Protein AF-A0A2T7BCR8-F1 (afdb_monomer_lite)

Sequence (213 aa):
MKLFLLVILNFFFTLSAIAQINAPNQLVPHSAIYSNVTSGRFQKKTTGTLPNDNQCVTTSEVKTLVWLQESYLPATANQLPTWQQLVPYFANTMQTQTFQKTCAAGYTGSYVIDTIPAGTYVDSTLANANAKALADLAANGQNNANNKGTCTTTCVGVDKKMINGVCETAVRTCVQSLTVTATKYQNTYHYTWSDGSISDDFTVTESQPCIMQ

Structure (mmCIF, N/CA/C/O backbone):
data_AF-A0A2T7BCR8-F1
#
_entry.id   AF-A0A2T7BCR8-F1
#
loop_
_atom_site.group_PDB
_atom_site.id
_atom_site.type_symbol
_atom_site.label_atom_id
_atom_site.label_alt_id
_atom_site.label_comp_id
_atom_site.label_asym_id
_atom_site.label_entity_id
_atom_site.label_seq_id
_atom_site.pdbx_PDB_ins_code
_atom_site.Cartn_x
_atom_site.Cartn_y
_atom_site.Cartn_z
_atom_site.occupancy
_atom_site.B_iso_or_equiv
_atom_site.auth_seq_id
_atom_site.auth_comp_id
_atom_site.auth_asym_id
_atom_site.auth_atom_id
_atom_site.pdbx_PDB_model_num
ATOM 1 N N . MET A 1 1 ? 40.998 28.911 -88.927 1.00 37.50 1 MET A N 1
ATOM 2 C CA . MET A 1 1 ? 42.330 28.793 -88.292 1.00 37.50 1 MET A CA 1
ATOM 3 C C . MET A 1 1 ? 42.112 28.359 -86.844 1.00 37.50 1 MET A C 1
ATOM 5 O O . MET A 1 1 ? 41.434 29.097 -86.147 1.00 37.50 1 MET A O 1
ATOM 9 N N . LYS A 1 2 ? 42.635 27.170 -86.467 1.00 41.84 2 LYS A N 1
ATOM 10 C CA . LYS A 1 2 ? 42.479 26.405 -85.194 1.00 41.84 2 LYS A CA 1
ATOM 11 C C . LYS A 1 2 ? 41.039 25.925 -84.923 1.00 41.84 2 LYS A C 1
ATOM 13 O O . LYS A 1 2 ? 40.202 26.739 -84.581 1.00 41.84 2 LYS A O 1
ATOM 18 N N . LEU A 1 3 ? 40.599 24.680 -85.145 1.00 33.56 3 LEU A N 1
ATOM 19 C CA . LEU A 1 3 ? 41.162 23.320 -85.021 1.00 33.56 3 LEU A CA 1
ATOM 20 C C . LEU A 1 3 ? 41.687 22.995 -83.615 1.00 33.56 3 LEU A C 1
ATOM 22 O O . LEU A 1 3 ? 42.821 23.344 -83.319 1.00 33.56 3 LEU A O 1
ATOM 26 N N . PHE A 1 4 ? 40.880 22.301 -82.803 1.00 36.03 4 PHE A N 1
ATOM 27 C CA . PHE A 1 4 ? 41.333 21.205 -81.937 1.00 36.03 4 PHE A CA 1
ATOM 28 C C . PHE A 1 4 ? 40.186 20.218 -81.671 1.00 36.03 4 PHE A C 1
ATOM 30 O O . PHE A 1 4 ? 39.009 20.560 -81.741 1.00 36.03 4 PHE A O 1
ATOM 37 N N . LEU A 1 5 ? 40.593 18.969 -81.494 1.00 34.03 5 LEU A N 1
ATOM 38 C CA . LEU A 1 5 ? 39.915 17.736 -81.858 1.00 34.03 5 LEU A CA 1
ATOM 39 C C . LEU A 1 5 ? 39.222 17.066 -80.654 1.00 34.03 5 LEU A C 1
ATOM 41 O O . LEU A 1 5 ? 39.660 17.190 -79.515 1.00 34.03 5 LEU A O 1
ATOM 45 N N . LEU A 1 6 ? 38.173 16.320 -80.989 1.00 39.97 6 LEU A N 1
ATOM 46 C CA . LEU A 1 6 ? 37.406 15.307 -80.258 1.00 39.97 6 LEU A CA 1
ATOM 47 C C . LEU A 1 6 ? 38.205 14.429 -79.260 1.00 39.97 6 LEU A C 1
ATOM 49 O O . LEU A 1 6 ? 39.192 13.824 -79.665 1.00 39.97 6 LEU A O 1
ATOM 53 N N . VAL A 1 7 ? 37.676 14.209 -78.045 1.00 33.16 7 VAL A N 1
ATOM 54 C CA . VAL A 1 7 ? 37.715 12.895 -77.360 1.00 33.16 7 VAL A CA 1
ATOM 55 C C . VAL A 1 7 ? 36.407 12.707 -76.582 1.00 33.16 7 VAL A C 1
ATOM 57 O O . VAL A 1 7 ? 36.174 13.343 -75.558 1.00 33.16 7 VAL A O 1
ATOM 60 N N . ILE A 1 8 ? 35.547 11.825 -77.089 1.00 45.16 8 ILE A N 1
ATOM 61 C CA . ILE A 1 8 ? 34.432 11.231 -76.347 1.00 45.16 8 ILE A CA 1
ATOM 62 C C . ILE A 1 8 ? 35.029 10.048 -75.584 1.00 45.16 8 ILE A C 1
ATOM 64 O O . ILE A 1 8 ? 35.504 9.105 -76.214 1.00 45.16 8 ILE A O 1
ATOM 68 N N . LEU A 1 9 ? 35.004 10.080 -74.251 1.00 35.69 9 LEU A N 1
ATOM 69 C CA . LEU A 1 9 ? 35.292 8.905 -73.433 1.00 35.69 9 LEU A CA 1
ATOM 70 C C . LEU A 1 9 ? 34.088 8.624 -72.532 1.00 35.69 9 LEU A C 1
ATOM 72 O O . LEU A 1 9 ? 33.849 9.316 -71.546 1.00 35.69 9 LEU A O 1
ATOM 76 N N . ASN A 1 10 ? 33.324 7.599 -72.908 1.00 44.75 10 ASN A N 1
ATOM 77 C CA . ASN A 1 10 ? 32.424 6.900 -72.000 1.00 44.75 10 ASN A CA 1
ATOM 78 C C . ASN A 1 10 ? 33.258 6.336 -70.846 1.00 44.75 10 ASN A C 1
ATOM 80 O O . ASN A 1 10 ? 34.163 5.539 -71.097 1.00 44.75 10 ASN A O 1
ATOM 84 N N . PHE A 1 11 ? 32.938 6.695 -69.602 1.00 35.56 11 PHE A N 1
ATOM 85 C CA . PHE A 1 11 ? 33.420 5.950 -68.445 1.00 35.56 11 PHE A CA 1
ATOM 86 C C . PHE A 1 11 ? 32.261 5.534 -67.545 1.00 35.56 11 PHE A C 1
ATOM 88 O O . PHE A 1 11 ? 31.364 6.308 -67.220 1.00 35.56 11 PHE A O 1
ATOM 95 N N . PHE A 1 12 ? 32.300 4.243 -67.253 1.00 35.72 12 PHE A N 1
ATOM 96 C CA . PHE A 1 12 ? 31.322 3.412 -66.585 1.00 35.72 12 PHE A CA 1
ATOM 97 C C . PHE A 1 12 ? 30.987 3.882 -65.162 1.00 35.72 12 PHE A C 1
ATOM 99 O O . PHE A 1 12 ? 31.811 4.468 -64.465 1.00 35.72 12 PHE A O 1
ATOM 106 N N . PHE A 1 13 ? 29.772 3.536 -64.728 1.00 42.19 13 PHE A N 1
ATOM 107 C CA . PHE A 1 13 ? 29.328 3.538 -63.334 1.00 42.19 13 PHE A CA 1
ATOM 108 C C . PHE A 1 13 ? 30.368 2.919 -62.386 1.00 42.19 13 PHE A C 1
ATOM 110 O O . PHE A 1 13 ? 30.745 1.764 -62.571 1.00 42.19 13 PHE A O 1
ATOM 117 N N . THR A 1 14 ? 30.661 3.602 -61.277 1.00 32.31 14 THR A N 1
ATOM 118 C CA . THR A 1 14 ? 30.865 2.931 -59.986 1.00 32.31 14 THR A CA 1
ATOM 119 C C . THR A 1 14 ? 30.130 3.691 -58.889 1.00 32.31 14 THR A C 1
ATOM 121 O O . THR A 1 14 ? 30.349 4.881 -58.666 1.00 32.31 14 THR A O 1
ATOM 124 N N . LEU A 1 15 ? 29.233 2.960 -58.231 1.00 40.38 15 LEU A N 1
ATOM 125 C CA . LEU A 1 15 ? 28.609 3.276 -56.953 1.00 40.38 15 LEU A CA 1
ATOM 126 C C . LEU A 1 15 ? 29.682 3.589 -55.889 1.00 40.38 15 LEU A C 1
ATOM 128 O O . LEU A 1 15 ? 30.826 3.176 -56.034 1.00 40.38 15 LEU A O 1
ATOM 132 N N . SER A 1 16 ? 29.240 4.213 -54.796 1.00 46.28 16 SER A N 1
ATOM 133 C CA . SER A 1 16 ? 29.917 4.397 -53.503 1.00 46.28 16 SER A CA 1
ATOM 134 C C . SER A 1 16 ? 30.738 5.677 -53.316 1.00 46.28 16 SER A C 1
ATOM 136 O O . SER A 1 16 ? 31.963 5.668 -53.273 1.00 46.28 16 SER A O 1
ATOM 138 N N . ALA A 1 17 ? 30.027 6.765 -53.027 1.00 39.25 17 ALA A N 1
ATOM 139 C CA . ALA A 1 17 ? 30.433 7.657 -51.951 1.00 39.25 17 ALA A CA 1
ATOM 140 C C . ALA A 1 17 ? 29.231 7.790 -51.015 1.00 39.25 17 ALA A C 1
ATOM 142 O O . ALA A 1 17 ? 28.227 8.420 -51.344 1.00 39.25 17 ALA A O 1
ATOM 143 N N . ILE A 1 18 ? 29.314 7.091 -49.884 1.00 40.34 18 ILE A N 1
ATOM 144 C CA . ILE A 1 18 ? 28.424 7.259 -48.739 1.00 40.34 18 ILE A CA 1
ATOM 145 C C . ILE A 1 18 ? 28.395 8.759 -48.457 1.00 40.34 18 ILE A C 1
ATOM 147 O O . ILE A 1 18 ? 29.441 9.350 -48.187 1.00 40.34 18 ILE A O 1
ATOM 151 N N . ALA A 1 19 ? 27.222 9.380 -48.574 1.00 39.41 19 ALA A N 1
ATOM 152 C CA . ALA A 1 19 ? 27.029 10.736 -48.099 1.00 39.41 19 ALA A CA 1
ATOM 153 C C . ALA A 1 19 ? 27.481 10.756 -46.635 1.00 39.41 19 ALA A C 1
ATOM 155 O O . ALA A 1 19 ? 26.868 10.102 -45.791 1.00 39.41 19 ALA A O 1
ATOM 156 N N . GLN A 1 20 ? 28.591 11.439 -46.342 1.00 42.94 20 GLN A N 1
ATOM 157 C CA . GLN A 1 20 ? 28.959 11.744 -44.968 1.00 42.94 20 GLN A CA 1
ATOM 158 C C . GLN A 1 20 ? 27.775 12.486 -44.359 1.00 42.94 20 GLN A C 1
ATOM 160 O O . GLN A 1 20 ? 27.480 13.623 -44.731 1.00 42.94 20 GLN A O 1
ATOM 165 N N . ILE A 1 21 ? 27.072 11.817 -43.451 1.00 41.84 21 ILE A N 1
ATOM 166 C CA . ILE A 1 21 ? 25.974 12.406 -42.704 1.00 41.84 21 ILE A CA 1
ATOM 167 C C . ILE A 1 21 ? 26.608 13.339 -41.673 1.00 41.84 21 ILE A C 1
ATOM 169 O O . ILE A 1 21 ? 26.839 12.974 -40.524 1.00 41.84 21 ILE A O 1
ATOM 173 N N . ASN A 1 22 ? 26.938 14.553 -42.104 1.00 47.44 22 ASN A N 1
ATOM 174 C CA . ASN A 1 22 ? 27.219 15.655 -41.200 1.00 47.44 22 ASN A CA 1
ATOM 175 C C . ASN A 1 22 ? 25.899 16.073 -40.543 1.00 47.44 22 ASN A C 1
ATOM 177 O O . ASN A 1 22 ? 25.195 16.942 -41.048 1.00 47.44 22 ASN A O 1
ATOM 181 N N . ALA A 1 23 ? 25.558 15.459 -39.412 1.00 42.97 23 ALA A N 1
ATOM 182 C CA . ALA A 1 23 ? 24.540 15.992 -38.515 1.00 42.97 23 ALA A CA 1
ATOM 183 C C . ALA A 1 23 ? 24.922 15.677 -37.060 1.00 42.97 23 ALA A C 1
ATOM 185 O O . ALA A 1 23 ? 24.667 14.564 -36.599 1.00 42.97 23 ALA A O 1
ATOM 186 N N . PRO A 1 24 ? 25.495 16.630 -36.299 1.00 48.97 24 PRO A N 1
ATOM 187 C CA . PRO A 1 24 ? 25.934 16.391 -34.922 1.00 48.97 24 PRO A CA 1
ATOM 188 C C . PRO A 1 24 ? 24.789 16.184 -33.908 1.00 48.97 24 PRO A C 1
ATOM 190 O O . PRO A 1 24 ? 25.007 16.346 -32.714 1.00 48.97 24 PRO A O 1
ATOM 193 N N . ASN A 1 25 ? 23.567 15.827 -34.330 1.00 53.56 25 ASN A N 1
ATOM 194 C CA . ASN A 1 25 ? 22.483 15.537 -33.382 1.00 53.56 25 ASN A CA 1
ATOM 195 C C . ASN A 1 25 ? 21.313 14.666 -33.890 1.00 53.56 25 ASN A C 1
ATOM 197 O O . ASN A 1 25 ? 20.315 14.548 -33.183 1.00 53.56 25 ASN A O 1
ATOM 201 N N . GLN A 1 26 ? 21.378 14.072 -35.090 1.00 66.25 26 GLN A N 1
ATOM 202 C CA . GLN A 1 26 ? 20.232 13.319 -35.638 1.00 66.25 26 GLN A CA 1
ATOM 203 C C . GLN A 1 26 ? 20.394 11.800 -35.630 1.00 66.25 26 GLN A C 1
ATOM 205 O O . GLN A 1 26 ? 19.394 11.113 -35.459 1.00 66.25 26 GLN A O 1
ATOM 210 N N . LEU A 1 27 ? 21.604 11.258 -35.767 1.00 79.56 27 LEU A N 1
ATOM 211 C CA . LEU A 1 27 ? 21.812 9.808 -35.835 1.00 79.56 27 LEU A CA 1
ATOM 212 C C . LEU A 1 27 ? 22.623 9.297 -34.647 1.00 79.56 27 LEU A C 1
ATOM 214 O O . LEU A 1 27 ? 23.469 10.007 -34.105 1.00 79.56 27 LEU A O 1
ATOM 218 N N . VAL A 1 28 ? 22.338 8.062 -34.235 1.00 90.12 28 VAL A N 1
ATOM 219 C CA . VAL A 1 28 ? 22.892 7.461 -33.020 1.00 90.12 28 VAL A CA 1
ATOM 220 C C . VAL A 1 28 ? 23.933 6.392 -33.378 1.00 90.12 28 VAL A C 1
ATOM 222 O O . VAL A 1 28 ? 23.546 5.325 -33.856 1.00 90.12 28 VAL A O 1
ATOM 225 N N . PRO A 1 29 ? 25.242 6.633 -33.164 1.00 93.06 29 PRO A N 1
ATOM 226 C CA . PRO A 1 29 ? 26.269 5.618 -33.385 1.00 93.06 29 PRO A CA 1
ATOM 227 C C . PRO A 1 29 ? 26.314 4.583 -32.253 1.00 93.06 29 PRO A C 1
ATOM 229 O O . PRO A 1 29 ? 25.974 4.887 -31.103 1.00 93.06 29 PRO A O 1
ATOM 232 N N . HIS A 1 30 ? 26.794 3.373 -32.553 1.00 92.75 30 HIS A N 1
ATOM 233 C CA . HIS A 1 30 ? 26.964 2.305 -31.564 1.00 92.75 30 HIS A CA 1
ATOM 234 C C . HIS A 1 30 ? 27.832 2.726 -30.376 1.00 92.75 30 HIS A C 1
ATOM 236 O O . HIS A 1 30 ? 27.449 2.485 -29.231 1.00 92.75 30 HIS A O 1
ATOM 242 N N . SER A 1 31 ? 28.944 3.423 -30.623 1.00 93.19 31 SER A N 1
ATOM 243 C CA . SER A 1 31 ? 29.828 3.954 -29.575 1.00 93.19 31 SER A CA 1
ATOM 244 C C . SER A 1 31 ? 29.099 4.835 -28.557 1.00 93.19 31 SER A C 1
ATOM 246 O O . SER A 1 31 ? 29.405 4.825 -27.361 1.00 93.19 31 SER A O 1
ATOM 248 N N . ALA A 1 32 ? 28.065 5.554 -28.987 1.00 92.94 32 ALA A N 1
ATOM 249 C CA . ALA A 1 32 ? 27.281 6.375 -28.087 1.00 92.94 32 ALA A CA 1
ATOM 250 C C . ALA A 1 32 ? 26.218 5.570 -27.321 1.00 92.94 32 ALA A C 1
ATOM 252 O O . ALA A 1 32 ? 25.993 5.860 -26.145 1.00 92.94 32 ALA A O 1
ATOM 253 N N . ILE A 1 33 ? 25.612 4.529 -27.910 1.00 93.94 33 ILE A N 1
ATOM 254 C CA . ILE A 1 33 ? 24.808 3.560 -27.137 1.00 93.94 33 ILE A CA 1
ATOM 255 C C . ILE A 1 33 ? 25.684 2.895 -26.073 1.00 93.94 33 ILE A C 1
ATOM 257 O O . ILE A 1 33 ? 25.288 2.832 -24.912 1.00 93.94 33 ILE A O 1
ATOM 261 N N . TYR A 1 34 ? 26.895 2.473 -26.445 1.00 93.38 34 TYR A N 1
ATOM 262 C CA . TYR A 1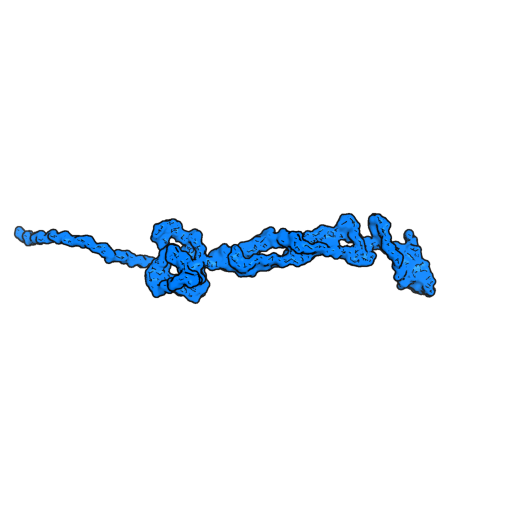 34 ? 27.883 1.903 -25.532 1.00 93.38 34 TYR A CA 1
ATOM 263 C C . TYR A 1 34 ? 28.178 2.836 -24.351 1.00 93.38 34 TYR A C 1
ATOM 265 O O . TYR A 1 34 ? 28.098 2.418 -23.193 1.00 93.38 34 TYR A O 1
ATOM 273 N N . SER A 1 35 ? 28.433 4.118 -24.624 1.00 93.56 35 SER A N 1
ATOM 274 C CA . SER A 1 35 ? 28.643 5.130 -23.583 1.00 93.56 35 SER A CA 1
ATOM 275 C C . SER A 1 35 ? 27.420 5.294 -22.669 1.00 93.56 35 SER A C 1
ATOM 277 O O . SER A 1 35 ? 27.563 5.305 -21.449 1.00 93.56 35 SER A O 1
ATOM 279 N N . ASN A 1 36 ? 26.203 5.329 -23.226 1.00 92.44 36 ASN A N 1
ATOM 280 C CA . ASN A 1 36 ? 24.977 5.496 -22.436 1.00 92.44 36 ASN A CA 1
ATOM 281 C C . ASN A 1 36 ? 24.590 4.248 -21.621 1.00 92.44 36 ASN A C 1
ATOM 283 O O . ASN A 1 36 ? 23.958 4.365 -20.573 1.00 92.44 36 ASN A O 1
ATOM 287 N N . VAL A 1 37 ? 24.961 3.053 -22.077 1.00 92.69 37 VAL A N 1
ATOM 288 C CA . VAL A 1 37 ? 24.873 1.836 -21.259 1.00 92.69 37 VAL A CA 1
ATOM 289 C C . VAL A 1 37 ? 25.874 1.910 -20.108 1.00 92.69 37 VAL A C 1
ATOM 291 O O . VAL A 1 37 ? 25.520 1.645 -18.963 1.00 92.69 37 VAL A O 1
ATOM 294 N N . THR A 1 38 ? 27.109 2.326 -20.396 1.00 92.38 38 THR A N 1
ATOM 295 C CA . THR A 1 38 ? 28.177 2.454 -19.391 1.00 92.38 38 THR A CA 1
ATOM 296 C C . THR A 1 38 ? 27.846 3.512 -18.333 1.00 92.38 38 THR A C 1
ATOM 298 O O . THR A 1 38 ? 28.160 3.326 -17.162 1.00 92.38 38 THR A O 1
ATOM 301 N N . SER A 1 39 ? 27.156 4.592 -18.713 1.00 91.44 39 SER A N 1
ATOM 302 C CA . SER A 1 39 ? 26.672 5.621 -17.783 1.00 91.44 39 SER A CA 1
ATOM 303 C C . SER A 1 39 ? 25.378 5.245 -17.050 1.00 91.44 39 SER A C 1
ATOM 305 O O . SER A 1 39 ? 24.889 6.028 -16.238 1.00 91.44 39 SER A O 1
ATOM 307 N N . GLY A 1 40 ? 24.805 4.068 -17.326 1.00 88.81 40 GLY A N 1
ATOM 308 C CA . GLY A 1 40 ? 23.593 3.570 -16.673 1.00 88.81 40 GLY A CA 1
ATOM 309 C C . GLY A 1 40 ? 22.281 4.159 -17.198 1.00 88.81 40 GLY A C 1
ATOM 310 O O . GLY A 1 40 ? 21.225 3.862 -16.644 1.00 88.81 40 GLY A O 1
ATOM 311 N N . ARG A 1 41 ? 22.302 4.959 -18.273 1.00 88.94 41 ARG A N 1
ATOM 312 C CA . ARG A 1 41 ? 21.073 5.479 -18.895 1.00 88.94 41 ARG A CA 1
ATOM 313 C C . ARG A 1 41 ? 20.241 4.361 -19.522 1.00 88.94 41 ARG A C 1
ATOM 315 O O . ARG A 1 41 ? 19.019 4.407 -19.434 1.00 88.94 41 ARG A O 1
ATOM 322 N N . PHE A 1 42 ? 20.884 3.389 -20.166 1.00 92.62 42 PHE A N 1
ATOM 323 C CA . PHE A 1 42 ? 20.217 2.216 -20.732 1.00 92.62 42 PHE A CA 1
ATOM 324 C C . PHE A 1 42 ? 20.733 0.938 -20.089 1.00 92.62 42 PHE A C 1
ATOM 326 O O . PHE A 1 42 ? 21.925 0.788 -19.835 1.00 92.62 42 PHE A O 1
ATOM 333 N N . GLN A 1 43 ? 19.841 -0.029 -19.910 1.00 89.50 43 GLN A N 1
ATOM 334 C CA . GLN A 1 43 ? 20.232 -1.382 -19.542 1.00 89.50 43 GLN A CA 1
ATOM 335 C C . GLN A 1 43 ? 20.479 -2.200 -20.811 1.00 89.50 43 GLN A C 1
ATOM 337 O O . GLN A 1 43 ? 19.596 -2.315 -21.663 1.00 89.50 43 GLN A O 1
ATOM 342 N N . LYS A 1 44 ? 21.677 -2.777 -20.940 1.00 91.62 44 LYS A N 1
ATOM 343 C CA . LYS A 1 44 ? 22.013 -3.706 -22.027 1.00 91.62 44 LYS A CA 1
ATOM 344 C C . LYS A 1 44 ? 21.218 -5.007 -21.878 1.00 91.62 44 LYS A C 1
ATOM 346 O O . LYS A 1 44 ? 21.059 -5.510 -20.767 1.00 91.62 44 LYS A O 1
ATOM 351 N N . LYS A 1 45 ? 20.769 -5.586 -22.991 1.00 90.38 45 LYS A N 1
ATOM 352 C CA . LYS A 1 45 ? 20.215 -6.945 -23.012 1.00 90.38 45 LYS A CA 1
ATOM 353 C C . LYS A 1 45 ? 21.331 -7.986 -22.854 1.00 90.38 45 LYS A C 1
ATOM 355 O O . LYS A 1 45 ? 22.463 -7.791 -23.295 1.00 90.38 45 LYS A O 1
ATOM 360 N N . THR A 1 46 ? 21.015 -9.102 -22.202 1.00 81.06 46 THR A N 1
ATOM 361 C CA . THR A 1 46 ? 21.996 -10.141 -21.838 1.00 81.06 46 THR A CA 1
ATOM 362 C C . THR A 1 46 ? 22.593 -10.851 -23.060 1.00 81.06 46 THR A C 1
ATOM 364 O O . THR A 1 46 ? 23.701 -11.375 -22.997 1.00 81.06 46 THR A O 1
ATOM 367 N N . THR A 1 47 ? 21.884 -10.852 -24.188 1.00 73.12 47 THR A N 1
ATOM 368 C CA . THR A 1 47 ? 22.300 -11.490 -25.441 1.00 73.12 47 THR A CA 1
ATOM 369 C C . THR A 1 47 ? 22.981 -10.493 -26.379 1.00 73.12 47 THR A C 1
ATOM 371 O O . THR A 1 47 ? 22.386 -9.478 -26.728 1.00 73.12 47 THR A O 1
ATOM 374 N N . GLY A 1 48 ? 24.195 -10.817 -26.834 1.00 66.88 48 GLY A N 1
ATOM 375 C CA . GLY A 1 48 ? 24.919 -10.065 -27.867 1.00 66.88 48 GLY A CA 1
ATOM 376 C C . GLY A 1 48 ? 26.084 -9.216 -27.347 1.00 66.88 48 GLY A C 1
ATOM 377 O O . GLY A 1 48 ? 26.134 -8.786 -26.189 1.00 66.88 48 GLY A O 1
ATOM 378 N N . THR A 1 49 ? 27.067 -8.978 -28.212 1.00 84.38 49 THR A N 1
ATOM 379 C CA . THR A 1 49 ? 28.101 -7.961 -27.997 1.00 84.38 49 THR A CA 1
ATOM 380 C C . THR A 1 49 ? 27.496 -6.585 -28.264 1.00 84.38 49 THR A C 1
ATOM 382 O O . THR A 1 49 ? 26.659 -6.438 -29.146 1.00 84.38 49 THR A O 1
ATOM 385 N N . LEU A 1 50 ? 27.874 -5.581 -27.468 1.00 90.19 50 LEU A N 1
ATOM 386 C CA . LEU A 1 50 ? 27.483 -4.198 -27.735 1.00 90.19 50 LEU A CA 1
ATOM 387 C C . LEU A 1 50 ? 28.591 -3.587 -28.600 1.00 90.19 50 LEU A C 1
ATOM 389 O O . LEU A 1 50 ? 29.698 -3.439 -28.071 1.00 90.19 50 LEU A O 1
ATOM 393 N N . PRO A 1 51 ? 28.359 -3.305 -29.897 1.00 92.69 51 PRO A N 1
ATOM 394 C CA . PRO A 1 51 ? 29.403 -2.752 -30.748 1.00 92.69 51 PRO A CA 1
ATOM 395 C C . PRO A 1 51 ? 29.871 -1.400 -30.205 1.00 92.69 51 PRO A C 1
ATOM 397 O O . PRO A 1 51 ? 29.096 -0.648 -29.611 1.00 92.69 51 PRO A O 1
ATOM 400 N N . ASN A 1 52 ? 31.150 -1.101 -30.397 1.00 92.88 52 ASN A N 1
ATOM 401 C CA . ASN A 1 52 ? 31.744 0.182 -30.039 1.00 92.88 52 ASN A CA 1
ATOM 402 C C . ASN A 1 52 ? 32.488 0.741 -31.254 1.00 92.88 52 ASN A C 1
ATOM 404 O O . ASN A 1 52 ? 33.713 0.830 -31.278 1.00 92.88 52 ASN A O 1
ATOM 408 N N . ASP A 1 53 ? 31.719 1.034 -32.298 1.00 91.50 53 ASP A N 1
ATOM 409 C CA . ASP A 1 53 ? 32.183 1.616 -33.550 1.00 91.50 53 ASP A CA 1
ATOM 410 C C . ASP A 1 53 ? 31.375 2.880 -33.891 1.00 91.50 53 ASP A C 1
ATOM 412 O O . ASP A 1 53 ? 30.488 3.309 -33.145 1.00 91.50 53 ASP A O 1
ATOM 416 N N . ASN A 1 54 ? 31.711 3.502 -35.019 1.00 90.62 54 ASN A N 1
ATOM 417 C CA . ASN A 1 54 ? 31.058 4.722 -35.489 1.00 90.62 54 ASN A CA 1
ATOM 418 C C . ASN A 1 54 ? 29.869 4.450 -36.425 1.00 90.62 54 ASN A C 1
ATOM 420 O O . ASN A 1 54 ? 29.349 5.396 -37.019 1.00 90.62 54 ASN A O 1
ATOM 424 N N . GLN A 1 55 ? 29.432 3.194 -36.576 1.00 90.75 55 GLN A N 1
ATOM 425 C CA . GLN A 1 55 ? 28.260 2.880 -37.389 1.00 90.75 55 GLN A CA 1
ATOM 426 C C . GLN A 1 55 ? 26.988 3.279 -36.646 1.00 90.75 55 GLN A C 1
ATOM 428 O O . GLN A 1 55 ? 26.884 3.136 -35.426 1.00 90.75 55 GLN A O 1
ATOM 433 N N . CYS A 1 56 ? 26.016 3.805 -37.388 1.00 91.38 56 CYS A N 1
ATOM 434 C CA . CYS A 1 56 ? 24.721 4.173 -36.829 1.00 91.38 56 CYS A CA 1
ATOM 435 C C . CYS A 1 56 ? 23.889 2.923 -36.546 1.00 91.38 56 CYS A C 1
ATOM 437 O O . CYS A 1 56 ? 23.776 2.053 -37.405 1.00 91.38 56 CYS A O 1
ATOM 439 N N . VAL A 1 57 ? 23.273 2.874 -35.367 1.00 91.62 57 VAL A N 1
ATOM 440 C CA . VAL A 1 57 ? 22.389 1.776 -34.980 1.00 91.62 57 VAL A CA 1
ATOM 441 C C . VAL A 1 57 ? 21.057 1.886 -35.724 1.00 91.62 57 VAL A C 1
ATOM 443 O O . VAL A 1 57 ? 20.465 2.963 -35.805 1.00 91.62 57 VAL A O 1
ATOM 446 N N . THR A 1 58 ? 20.546 0.777 -36.247 1.00 91.50 58 THR A N 1
ATOM 447 C CA . THR A 1 58 ? 19.181 0.691 -36.785 1.00 91.50 58 THR A CA 1
ATOM 448 C C . THR A 1 58 ? 18.149 0.510 -35.668 1.00 91.50 58 THR A C 1
ATOM 450 O O . THR A 1 58 ? 18.466 0.122 -34.542 1.00 91.50 58 THR A O 1
ATOM 453 N N . THR A 1 59 ? 16.866 0.743 -35.969 1.00 89.88 59 THR A N 1
ATOM 454 C CA . THR A 1 59 ? 15.772 0.455 -35.023 1.00 89.88 59 THR A CA 1
ATOM 455 C C . THR A 1 59 ? 15.701 -1.025 -34.648 1.00 89.88 59 THR A C 1
ATOM 457 O O . THR A 1 59 ? 15.375 -1.351 -33.510 1.00 89.88 59 THR A O 1
ATOM 460 N N . SER A 1 60 ? 16.041 -1.923 -35.575 1.00 90.19 60 SER A N 1
ATOM 461 C CA . SER A 1 60 ? 16.074 -3.365 -35.317 1.00 90.19 60 SER A CA 1
ATOM 462 C C . SER A 1 60 ? 17.244 -3.742 -34.412 1.00 90.19 60 SER A C 1
ATOM 464 O O . SER A 1 60 ? 17.055 -4.471 -33.441 1.00 90.19 60 SER A O 1
ATOM 466 N N . GLU A 1 61 ? 18.435 -3.197 -34.666 1.00 91.38 61 GLU A N 1
ATOM 467 C CA . GLU A 1 61 ? 19.614 -3.456 -33.834 1.00 91.38 61 GLU A CA 1
ATOM 468 C C . GLU A 1 61 ? 19.426 -2.907 -32.420 1.00 91.38 61 GLU A C 1
ATOM 470 O O . GLU A 1 61 ? 19.593 -3.654 -31.458 1.00 91.38 61 GLU A O 1
ATOM 475 N N . VAL A 1 62 ? 18.995 -1.650 -32.250 1.00 91.50 62 VAL A N 1
ATOM 476 C CA . VAL A 1 62 ? 18.889 -1.040 -30.910 1.00 91.50 62 VAL A CA 1
ATOM 477 C C . VAL A 1 62 ? 17.903 -1.793 -30.008 1.00 91.50 62 VAL A C 1
ATOM 479 O O . VAL A 1 62 ? 18.166 -1.947 -28.814 1.00 91.50 62 VAL A O 1
ATOM 482 N N . LYS A 1 63 ? 16.834 -2.366 -30.585 1.00 91.12 63 LYS A N 1
ATOM 483 C CA . LYS A 1 63 ? 15.897 -3.260 -29.883 1.00 91.12 63 LYS A CA 1
ATOM 484 C C . LYS A 1 63 ? 16.559 -4.532 -29.371 1.00 91.12 63 LYS A C 1
ATOM 486 O O . LYS A 1 63 ? 16.141 -5.060 -28.345 1.00 91.12 63 LYS A O 1
ATOM 491 N N . THR A 1 64 ? 17.568 -5.052 -30.059 1.00 91.38 64 THR A N 1
ATOM 492 C CA . THR A 1 64 ? 18.319 -6.228 -29.592 1.00 91.38 64 THR A CA 1
ATOM 493 C C . THR A 1 64 ? 19.404 -5.874 -28.577 1.00 91.38 64 THR A C 1
ATOM 495 O O . THR A 1 64 ? 19.746 -6.712 -27.748 1.00 91.38 64 THR A O 1
ATOM 498 N N . LEU A 1 65 ? 19.901 -4.633 -28.590 1.00 92.12 65 LEU A N 1
ATOM 499 C CA . LEU A 1 65 ? 21.034 -4.206 -27.768 1.00 92.12 65 LEU A CA 1
ATOM 500 C C . LEU A 1 65 ? 20.634 -3.756 -26.357 1.00 92.12 65 LEU A C 1
ATOM 502 O O . LEU A 1 65 ? 21.330 -4.089 -25.395 1.00 92.12 65 LEU A O 1
ATOM 506 N N . VAL A 1 66 ? 19.544 -2.994 -26.208 1.00 93.31 66 VAL A N 1
ATOM 507 C CA . VAL A 1 66 ? 19.161 -2.370 -24.925 1.00 93.31 66 VAL A CA 1
ATOM 508 C C . VAL A 1 66 ? 17.657 -2.437 -24.648 1.00 93.31 66 VAL A C 1
ATOM 510 O O . VAL A 1 66 ? 16.844 -2.630 -25.550 1.00 93.31 66 VAL A O 1
ATOM 513 N N . TRP A 1 67 ? 17.277 -2.267 -23.382 1.00 91.25 67 TRP A N 1
ATOM 514 C CA . TRP A 1 67 ? 15.887 -2.060 -22.973 1.00 91.25 67 TRP A CA 1
ATOM 515 C C . TRP A 1 67 ? 15.484 -0.591 -23.163 1.00 91.25 67 TRP A C 1
ATOM 517 O O . TRP A 1 67 ? 16.085 0.314 -22.579 1.00 91.25 67 TRP A O 1
ATOM 527 N N . LEU A 1 68 ? 14.462 -0.354 -23.988 1.00 92.94 68 LEU A N 1
ATOM 528 C CA . LEU A 1 68 ? 13.954 0.974 -24.346 1.00 92.94 68 LEU A CA 1
ATOM 529 C C . LEU A 1 68 ? 12.440 0.924 -24.630 1.00 92.94 68 LEU A C 1
ATOM 531 O O . LEU A 1 68 ? 11.886 -0.150 -24.866 1.00 92.94 68 LEU A O 1
ATOM 535 N N . GLN A 1 69 ? 11.771 2.076 -24.621 1.00 92.25 69 GLN A N 1
ATOM 536 C CA . GLN A 1 69 ? 10.348 2.196 -24.959 1.00 92.25 69 GLN A CA 1
ATOM 537 C C . GLN A 1 69 ? 10.135 2.160 -26.481 1.00 92.25 69 GLN A C 1
ATOM 539 O O . GLN A 1 69 ? 10.283 3.171 -27.167 1.00 92.25 69 GLN A O 1
ATOM 544 N N . GLU A 1 70 ? 9.796 0.988 -27.028 1.00 91.44 70 GLU A N 1
ATOM 545 C CA . GLU A 1 70 ? 9.725 0.779 -28.484 1.00 91.44 70 GLU A CA 1
ATOM 546 C C . GLU A 1 70 ? 8.666 1.632 -29.199 1.00 91.44 70 GLU A C 1
ATOM 548 O O . GLU A 1 70 ? 8.808 1.890 -30.391 1.00 91.44 70 GLU A O 1
ATOM 553 N N . SER A 1 71 ? 7.640 2.106 -28.488 1.00 90.38 71 SER A N 1
ATOM 554 C CA . SER A 1 71 ? 6.596 2.984 -29.036 1.00 90.38 71 SER A CA 1
ATOM 555 C C . SER A 1 71 ? 7.109 4.358 -29.477 1.00 90.38 71 SER A C 1
ATOM 557 O O . SER A 1 71 ? 6.445 5.025 -30.265 1.00 90.38 71 SER A O 1
ATOM 559 N N . TYR A 1 72 ? 8.280 4.780 -28.991 1.00 90.69 72 TYR A N 1
ATOM 560 C CA . TYR A 1 72 ? 8.914 6.047 -29.367 1.00 90.69 72 TYR A CA 1
ATOM 561 C C . TYR A 1 72 ? 9.853 5.909 -30.571 1.00 90.69 72 TYR A C 1
ATOM 563 O O . TYR A 1 72 ? 10.317 6.919 -31.104 1.00 90.69 72 TYR A O 1
ATOM 571 N N . LEU A 1 73 ? 10.141 4.681 -31.018 1.00 91.81 73 LEU A N 1
ATOM 572 C CA . LEU A 1 73 ? 10.993 4.451 -32.180 1.00 91.81 73 LEU A CA 1
ATOM 573 C C . LEU A 1 73 ? 10.302 4.896 -33.482 1.00 91.81 73 LEU A C 1
ATOM 575 O O . LEU A 1 73 ? 9.074 4.870 -33.572 1.00 91.81 73 LEU A O 1
ATOM 579 N N . PRO A 1 74 ? 11.075 5.273 -34.519 1.00 90.44 74 PRO A N 1
ATOM 580 C CA . PRO A 1 74 ? 10.526 5.569 -35.838 1.00 90.44 74 PRO A CA 1
ATOM 581 C C . PRO A 1 74 ? 9.609 4.454 -36.364 1.00 90.44 74 PRO A C 1
ATOM 583 O O . PRO A 1 74 ? 10.014 3.294 -36.433 1.00 90.44 74 PRO A O 1
ATOM 586 N N . ALA A 1 75 ? 8.395 4.825 -36.782 1.00 84.50 75 ALA A N 1
ATOM 587 C CA . ALA A 1 75 ? 7.443 3.908 -37.414 1.00 84.50 75 ALA A CA 1
ATOM 588 C C . ALA A 1 75 ? 7.779 3.625 -38.893 1.00 84.50 75 ALA A C 1
ATOM 590 O O . ALA A 1 75 ? 7.371 2.602 -39.440 1.00 84.50 75 ALA A O 1
ATOM 591 N N . THR A 1 76 ? 8.524 4.523 -39.546 1.00 84.06 76 THR A N 1
ATOM 592 C CA . THR A 1 76 ? 8.935 4.383 -40.947 1.00 84.06 76 THR A CA 1
ATOM 593 C C . THR A 1 76 ? 10.005 3.303 -41.089 1.00 84.06 76 THR A C 1
ATOM 595 O O . THR A 1 76 ? 11.066 3.378 -40.464 1.00 84.06 76 THR A O 1
ATOM 598 N N . ALA A 1 77 ? 9.759 2.321 -41.958 1.00 70.12 77 ALA A N 1
ATOM 599 C CA . ALA A 1 77 ? 10.749 1.304 -42.293 1.00 70.12 77 ALA A CA 1
ATOM 600 C C . ALA A 1 77 ? 12.039 1.961 -42.820 1.00 70.12 77 ALA A C 1
ATOM 602 O O . ALA A 1 77 ? 11.989 2.865 -43.652 1.00 70.12 77 ALA A O 1
ATOM 603 N N . ASN A 1 78 ? 13.193 1.495 -42.336 1.00 74.75 78 ASN A N 1
ATOM 604 C CA . ASN A 1 78 ? 14.537 1.982 -42.687 1.00 74.75 78 ASN A CA 1
ATOM 605 C C . ASN A 1 78 ? 14.909 3.385 -42.172 1.00 74.75 78 ASN A C 1
ATOM 607 O O . ASN A 1 78 ? 16.014 3.851 -42.450 1.00 74.75 78 ASN A O 1
ATOM 611 N N . GLN A 1 79 ? 14.051 4.052 -41.391 1.00 85.62 79 GLN A N 1
ATOM 612 C CA . GLN A 1 79 ? 14.456 5.267 -40.687 1.00 85.62 79 GLN A CA 1
ATOM 613 C C . GLN A 1 79 ? 15.294 4.903 -39.457 1.00 85.62 79 GLN A C 1
ATOM 615 O O . GLN A 1 79 ? 14.848 4.172 -38.572 1.00 85.62 79 GLN A O 1
ATOM 620 N N . LEU A 1 80 ? 16.508 5.446 -39.391 1.00 89.62 80 LEU A N 1
ATOM 621 C CA . LEU A 1 80 ? 17.370 5.326 -38.218 1.00 89.62 80 LEU A CA 1
ATOM 622 C C . LEU A 1 80 ? 16.808 6.161 -37.046 1.00 89.62 80 LEU A C 1
ATOM 624 O O . LEU A 1 80 ? 16.256 7.242 -37.277 1.00 89.62 80 LEU A O 1
ATOM 628 N N . PRO A 1 81 ? 16.921 5.684 -35.792 1.00 91.56 81 PRO A N 1
ATOM 629 C CA . PRO A 1 81 ? 16.423 6.403 -34.628 1.00 91.56 81 PRO A CA 1
ATOM 630 C C . PRO A 1 81 ? 17.283 7.628 -34.297 1.00 91.56 81 PRO A C 1
ATOM 632 O O . PRO A 1 81 ? 18.504 7.624 -34.461 1.00 91.56 81 PRO A O 1
ATOM 635 N N . THR A 1 82 ? 16.632 8.657 -33.757 1.00 90.69 82 THR A N 1
ATOM 636 C CA . THR A 1 82 ? 17.287 9.833 -33.162 1.00 90.69 82 THR A CA 1
ATOM 637 C C . THR A 1 82 ? 17.428 9.678 -31.642 1.00 90.69 82 THR A C 1
ATOM 639 O O . THR A 1 82 ? 16.725 8.880 -31.018 1.00 90.69 82 THR A O 1
ATOM 642 N N . TRP A 1 83 ? 18.262 10.505 -30.999 1.00 87.88 83 TRP A N 1
ATOM 643 C CA . TRP A 1 83 ? 18.385 10.513 -29.532 1.00 87.88 83 TRP A CA 1
ATOM 644 C C . TRP A 1 83 ? 17.086 10.816 -28.784 1.00 87.88 83 TRP A C 1
ATOM 646 O O . TRP A 1 83 ? 16.910 10.336 -27.667 1.00 87.88 83 TRP A O 1
ATOM 656 N N . GLN A 1 84 ? 16.185 11.600 -29.380 1.00 88.50 84 GLN A N 1
ATOM 657 C CA . GLN A 1 84 ? 14.892 11.941 -28.775 1.00 88.50 84 GLN A CA 1
ATOM 658 C C . GLN A 1 84 ? 13.931 10.745 -28.758 1.00 88.50 84 GLN A C 1
ATOM 660 O O . GLN A 1 84 ? 13.051 10.669 -27.908 1.00 88.50 84 GLN A O 1
ATOM 665 N N . GLN A 1 85 ? 14.117 9.803 -29.683 1.00 90.81 85 GLN A N 1
ATOM 666 C CA . GLN A 1 85 ? 13.288 8.607 -29.837 1.00 90.81 85 GLN A CA 1
ATOM 667 C C . GLN A 1 85 ? 13.816 7.413 -29.032 1.00 90.81 85 GLN A C 1
ATOM 669 O O . GLN A 1 85 ? 13.092 6.447 -28.804 1.00 90.81 85 GLN A O 1
ATOM 674 N N . LEU A 1 86 ? 15.069 7.473 -28.570 1.00 91.94 86 LEU A N 1
ATOM 675 C CA . LEU A 1 86 ? 15.647 6.477 -27.670 1.00 91.94 86 LEU A CA 1
ATOM 676 C C . LEU A 1 86 ? 15.334 6.833 -26.215 1.00 91.94 86 LEU A C 1
ATOM 678 O O . LEU A 1 86 ? 16.134 7.436 -25.491 1.00 91.94 86 LEU A O 1
ATOM 682 N N . VAL A 1 87 ? 14.137 6.440 -25.795 1.00 92.12 87 VAL A N 1
ATOM 683 C CA . VAL A 1 87 ? 13.648 6.600 -24.425 1.00 92.12 87 VAL A CA 1
ATOM 684 C C . VAL A 1 87 ? 13.972 5.332 -23.626 1.00 92.12 87 VAL A C 1
ATOM 686 O O . VAL A 1 87 ? 13.570 4.246 -24.054 1.00 92.12 87 VAL A O 1
ATOM 689 N N . PRO A 1 88 ? 14.693 5.410 -22.491 1.00 92.38 88 PRO A N 1
ATOM 690 C CA . PRO A 1 88 ? 15.032 4.212 -21.735 1.00 92.38 88 PRO A CA 1
ATOM 691 C C . PRO A 1 88 ? 13.804 3.545 -21.115 1.00 92.38 88 PRO A C 1
ATOM 693 O O . PRO A 1 88 ? 12.781 4.177 -20.855 1.00 92.38 88 PRO A O 1
ATOM 696 N N . TYR A 1 89 ? 13.921 2.244 -20.882 1.00 93.19 89 TYR A N 1
ATOM 697 C CA . TYR A 1 89 ? 12.886 1.447 -20.243 1.00 93.19 89 TYR A CA 1
ATOM 698 C C . TYR A 1 89 ? 13.177 1.331 -18.749 1.00 93.19 89 TYR A C 1
ATOM 700 O O . TYR A 1 89 ? 14.188 0.745 -18.360 1.00 93.19 89 TYR A O 1
ATOM 708 N N . PHE A 1 90 ? 12.284 1.861 -17.916 1.00 92.31 90 PHE A N 1
ATOM 709 C CA . PHE A 1 90 ? 12.360 1.708 -16.468 1.00 92.31 90 PHE A CA 1
ATOM 710 C C . PHE A 1 90 ? 11.138 0.961 -15.967 1.00 92.31 90 PHE A C 1
ATOM 712 O O . PHE A 1 90 ? 10.001 1.355 -16.232 1.00 92.31 90 PHE A O 1
ATOM 719 N N . ALA A 1 91 ? 11.386 -0.107 -15.223 1.00 92.56 91 ALA A N 1
ATOM 720 C CA . ALA A 1 91 ? 10.352 -0.817 -14.498 1.00 92.56 91 ALA A CA 1
ATOM 721 C C . ALA A 1 91 ? 10.226 -0.232 -13.084 1.00 92.56 91 ALA A C 1
ATOM 723 O O . ALA A 1 91 ? 11.215 0.245 -12.524 1.00 92.56 91 ALA A O 1
ATOM 724 N N . ASN A 1 92 ? 9.027 -0.256 -12.506 1.00 96.88 92 ASN A N 1
ATOM 725 C CA . ASN A 1 92 ? 8.808 0.218 -11.145 1.00 96.88 92 ASN A CA 1
ATOM 726 C C . ASN A 1 92 ? 9.659 -0.588 -10.156 1.00 96.88 92 ASN A C 1
ATOM 728 O O . ASN A 1 92 ? 9.847 -1.799 -10.309 1.00 96.88 92 ASN A O 1
ATOM 732 N N . THR A 1 93 ? 10.110 0.065 -9.092 1.00 97.50 93 THR A N 1
ATOM 733 C CA . THR A 1 93 ? 10.534 -0.645 -7.884 1.00 97.50 93 THR A CA 1
ATOM 734 C C . THR A 1 93 ? 9.303 -1.130 -7.130 1.00 97.50 93 THR A C 1
ATOM 736 O O . THR A 1 93 ? 8.200 -0.619 -7.340 1.00 97.50 93 THR A O 1
ATOM 739 N N . MET A 1 94 ? 9.488 -2.100 -6.233 1.00 98.31 94 MET A N 1
ATOM 740 C CA . MET A 1 94 ? 8.415 -2.560 -5.356 1.00 98.31 94 MET A CA 1
ATOM 741 C C . MET A 1 94 ? 7.782 -1.363 -4.641 1.00 98.31 94 MET A C 1
ATOM 743 O O . MET A 1 94 ? 8.493 -0.565 -4.031 1.00 98.31 94 MET A O 1
ATOM 747 N N . GLN A 1 95 ? 6.462 -1.245 -4.746 1.00 98.56 95 GLN A N 1
ATOM 748 C CA . GLN A 1 95 ? 5.674 -0.249 -4.028 1.00 98.56 95 GLN A CA 1
ATOM 749 C C . GLN A 1 95 ? 4.761 -0.971 -3.049 1.00 98.56 95 GLN A C 1
ATOM 751 O O . GLN A 1 95 ? 4.235 -2.041 -3.353 1.00 98.56 95 GLN A O 1
ATOM 756 N N . THR A 1 96 ? 4.567 -0.389 -1.874 1.00 98.19 96 THR A N 1
ATOM 757 C CA . THR A 1 96 ? 3.711 -0.958 -0.837 1.00 98.19 96 THR A CA 1
ATOM 7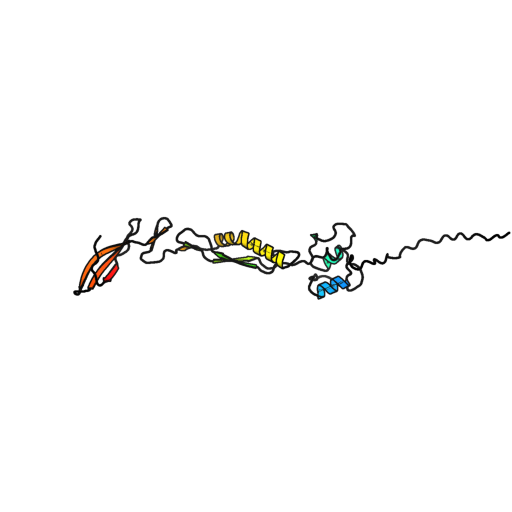58 C C . THR A 1 96 ? 2.930 0.140 -0.142 1.00 98.19 96 THR A C 1
ATOM 760 O O . THR A 1 96 ? 3.422 1.260 0.008 1.00 98.19 96 THR A O 1
ATOM 763 N N . GLN A 1 97 ? 1.709 -0.179 0.272 1.00 98.50 97 GLN A N 1
ATOM 764 C CA . GLN A 1 97 ? 0.886 0.713 1.069 1.00 98.50 97 GLN A CA 1
ATOM 765 C C . GLN A 1 97 ? -0.004 -0.098 2.009 1.00 98.50 97 GLN A C 1
ATOM 767 O O . GLN A 1 97 ? -0.473 -1.187 1.677 1.00 98.50 97 GLN A O 1
ATOM 772 N N . THR A 1 98 ? -0.218 0.440 3.205 1.00 98.38 98 THR A N 1
ATOM 773 C CA . THR A 1 98 ? -1.076 -0.167 4.220 1.00 98.38 98 THR A CA 1
ATOM 774 C C . THR A 1 98 ? -2.459 0.462 4.164 1.00 98.38 98 THR A C 1
ATOM 776 O O . THR A 1 98 ? -2.591 1.684 4.185 1.00 98.38 98 THR A O 1
ATOM 779 N N . PHE A 1 99 ? -3.486 -0.379 4.155 1.00 98.62 99 PHE A N 1
ATOM 780 C CA . PHE A 1 99 ? -4.887 0.020 4.120 1.00 98.62 99 PHE A CA 1
ATOM 781 C C . PHE A 1 99 ? -5.623 -0.609 5.299 1.00 98.62 99 PHE A C 1
ATOM 783 O O . PHE A 1 99 ? -5.388 -1.767 5.646 1.00 98.62 99 PHE A O 1
ATOM 790 N N . GLN A 1 100 ? -6.515 0.146 5.934 1.00 98.44 100 GLN A N 1
ATOM 791 C CA . GLN A 1 100 ? -7.359 -0.382 7.000 1.00 98.44 100 GLN A CA 1
ATOM 792 C C . GLN A 1 100 ? -8.665 -0.902 6.406 1.00 98.44 100 GLN A C 1
ATOM 794 O O . GLN A 1 100 ? -9.307 -0.207 5.618 1.00 98.44 100 GLN A O 1
ATOM 799 N N . LYS A 1 101 ? -9.090 -2.108 6.789 1.00 98.31 101 LYS A N 1
ATOM 800 C CA . LYS A 1 101 ? -10.403 -2.621 6.385 1.00 98.31 101 LYS A CA 1
ATOM 801 C C . LYS A 1 101 ? -11.516 -1.702 6.890 1.00 98.31 101 LYS A C 1
ATOM 803 O O . LYS A 1 101 ? -11.546 -1.331 8.062 1.00 98.31 101 LYS A O 1
ATOM 808 N N . THR A 1 102 ? -12.477 -1.396 6.027 1.00 97.75 102 THR A N 1
ATOM 809 C CA . THR A 1 102 ? -13.723 -0.750 6.441 1.00 97.75 102 THR A CA 1
ATOM 810 C C . THR A 1 102 ? -14.639 -1.789 7.085 1.00 97.75 102 THR A C 1
ATOM 812 O O . THR A 1 102 ? -14.897 -2.850 6.510 1.00 97.75 102 THR A O 1
ATOM 815 N N . CYS A 1 103 ? -15.129 -1.484 8.284 1.00 94.62 103 CYS A N 1
ATOM 816 C CA . CYS A 1 103 ? -16.019 -2.341 9.060 1.00 94.62 103 CYS A CA 1
ATOM 817 C C . CYS A 1 103 ? -17.326 -1.614 9.390 1.00 94.62 103 CYS A C 1
ATOM 819 O O . CYS A 1 103 ? -17.416 -0.392 9.272 1.00 94.62 103 CYS A O 1
ATOM 821 N N . ALA A 1 104 ? -18.337 -2.377 9.807 1.00 89.81 104 ALA A N 1
ATOM 822 C CA . ALA A 1 104 ? -19.562 -1.816 10.363 1.00 89.81 104 ALA A CA 1
ATOM 823 C C . ALA A 1 104 ? -19.279 -1.029 11.658 1.00 89.81 104 ALA A C 1
ATOM 825 O O . ALA A 1 104 ? -18.230 -1.193 12.287 1.00 89.81 104 ALA A O 1
ATOM 826 N N . ALA A 1 105 ? -20.236 -0.197 12.072 1.00 84.69 105 ALA A N 1
ATOM 827 C CA . ALA A 1 105 ? -20.157 0.528 13.336 1.00 84.69 105 ALA A CA 1
ATOM 828 C C . ALA A 1 105 ? -19.936 -0.431 14.524 1.00 84.69 105 ALA A C 1
ATOM 830 O O . ALA A 1 105 ? -20.425 -1.558 14.530 1.00 84.69 105 ALA A O 1
ATOM 831 N N . GLY A 1 106 ? -19.152 0.006 15.514 1.00 82.69 106 GLY A N 1
ATOM 832 C CA . GLY A 1 106 ? -18.778 -0.830 16.664 1.00 82.69 106 GLY A CA 1
ATOM 833 C C . GLY A 1 106 ? -17.674 -1.860 16.385 1.00 82.69 106 GLY A C 1
ATOM 834 O O . GLY A 1 106 ? -17.389 -2.699 17.242 1.00 82.69 106 GLY A O 1
ATOM 835 N N . TYR A 1 107 ? -17.033 -1.799 15.212 1.00 90.38 107 TYR A N 1
ATOM 836 C CA . TYR A 1 107 ? -15.885 -2.632 14.864 1.00 90.38 107 TYR A CA 1
ATOM 837 C C . TYR A 1 107 ? -14.727 -1.799 14.311 1.00 90.38 107 TYR A C 1
ATOM 839 O O . TYR A 1 107 ? -14.924 -0.846 13.560 1.00 90.38 107 TYR A O 1
ATOM 847 N N . THR A 1 108 ? -13.507 -2.222 14.628 1.00 93.69 108 THR A N 1
ATOM 848 C CA . THR A 1 108 ? -12.268 -1.699 14.053 1.00 93.69 108 THR A CA 1
ATOM 849 C C . THR A 1 108 ? -11.704 -2.717 13.076 1.00 93.69 108 THR A C 1
ATOM 851 O O . THR A 1 108 ? -11.565 -3.898 13.403 1.00 93.69 108 THR A O 1
ATOM 854 N N . GLY A 1 109 ? -11.371 -2.257 11.871 1.00 96.94 109 GLY A N 1
ATOM 855 C CA . GLY A 1 109 ? -10.728 -3.091 10.865 1.00 96.94 109 GLY A CA 1
ATOM 856 C C . GLY A 1 109 ? -9.244 -3.291 11.130 1.00 96.94 109 GLY A C 1
ATOM 857 O O . GLY A 1 109 ? -8.554 -2.384 11.606 1.00 96.94 109 GLY A O 1
ATOM 858 N N . SER A 1 110 ? -8.749 -4.474 10.781 1.00 98.19 110 SER A N 1
ATOM 859 C CA . SER A 1 110 ? -7.319 -4.756 10.732 1.00 98.19 110 SER A CA 1
ATOM 860 C C . SER A 1 110 ? -6.636 -3.950 9.624 1.00 98.19 110 SER A C 1
ATOM 862 O O . SER A 1 110 ? -7.256 -3.562 8.628 1.00 98.19 110 SER A O 1
ATOM 864 N N . TYR A 1 111 ? -5.329 -3.751 9.769 1.00 98.25 111 TYR A N 1
ATOM 865 C CA . TYR A 1 111 ? -4.487 -3.229 8.700 1.00 98.25 111 TYR A CA 1
ATOM 866 C C . TYR A 1 111 ? -4.027 -4.364 7.784 1.00 98.25 111 TYR A C 1
ATOM 868 O O . TYR A 1 111 ? -3.608 -5.421 8.254 1.00 98.25 111 TYR A O 1
ATOM 876 N N . VAL A 1 112 ? -4.111 -4.138 6.477 1.00 98.56 112 VAL A N 1
ATOM 877 C CA . VAL A 1 112 ? -3.654 -5.048 5.426 1.00 98.56 112 VAL A CA 1
ATOM 878 C C . VAL A 1 112 ? -2.648 -4.301 4.566 1.00 98.56 112 VAL A C 1
ATOM 880 O O . VAL A 1 112 ? -2.905 -3.183 4.123 1.00 98.56 112 VAL A O 1
ATOM 883 N N . ILE A 1 113 ? -1.496 -4.921 4.333 1.00 98.31 113 ILE A N 1
ATOM 884 C CA . ILE A 1 113 ? -0.476 -4.393 3.430 1.00 98.31 113 ILE A CA 1
ATOM 885 C C . ILE A 1 113 ? -0.792 -4.892 2.022 1.00 98.31 113 ILE A C 1
ATOM 887 O O . ILE A 1 113 ? -0.941 -6.097 1.812 1.00 98.31 113 ILE A O 1
ATOM 891 N N . ASP A 1 114 ? -0.878 -3.972 1.067 1.00 98.25 114 ASP A N 1
ATOM 892 C CA . ASP A 1 114 ? -0.885 -4.296 -0.355 1.00 98.25 114 ASP A CA 1
ATOM 893 C C . ASP A 1 114 ? 0.478 -3.975 -0.976 1.00 98.25 114 ASP A C 1
ATOM 895 O O . ASP A 1 114 ? 1.204 -3.087 -0.516 1.00 98.25 114 ASP A O 1
ATOM 899 N N . THR A 1 115 ? 0.881 -4.764 -1.967 1.00 98.31 115 THR A N 1
ATOM 900 C CA . THR A 1 115 ? 2.221 -4.693 -2.558 1.00 98.31 115 THR A CA 1
ATOM 901 C C . THR A 1 115 ? 2.152 -4.914 -4.054 1.00 98.31 115 THR A C 1
ATOM 903 O O . THR A 1 115 ? 1.706 -5.961 -4.513 1.00 98.31 115 THR A O 1
ATOM 906 N N . ILE A 1 116 ? 2.692 -3.954 -4.800 1.00 98.44 116 ILE A N 1
ATOM 907 C CA . ILE A 1 116 ? 2.972 -4.088 -6.225 1.00 98.44 116 ILE A CA 1
ATOM 908 C C . ILE A 1 116 ? 4.446 -4.471 -6.365 1.00 98.44 116 ILE A C 1
ATOM 910 O O . ILE A 1 116 ? 5.318 -3.648 -6.057 1.00 98.44 116 ILE A O 1
ATOM 914 N N . PRO A 1 117 ? 4.763 -5.707 -6.798 1.00 98.00 117 PRO A N 1
ATOM 915 C CA . PRO A 1 117 ? 6.140 -6.143 -6.980 1.00 98.00 117 PRO A CA 1
ATOM 916 C C . PRO A 1 117 ? 6.909 -5.241 -7.949 1.00 98.00 117 PRO A C 1
ATOM 918 O O . PRO A 1 117 ? 6.333 -4.589 -8.831 1.00 98.00 117 PRO A O 1
ATOM 921 N N . ALA A 1 118 ? 8.234 -5.228 -7.808 1.00 96.06 118 ALA A N 1
ATOM 922 C CA . ALA A 1 118 ? 9.097 -4.582 -8.788 1.00 96.06 118 ALA A CA 1
ATOM 923 C C . ALA A 1 118 ? 8.882 -5.207 -10.177 1.00 96.06 118 ALA A C 1
ATOM 925 O O . ALA A 1 118 ? 8.735 -6.422 -10.296 1.00 96.06 118 ALA A O 1
ATOM 926 N N . GLY A 1 119 ? 8.877 -4.381 -11.220 1.00 92.19 119 GLY A N 1
ATOM 927 C CA . GLY A 1 119 ? 8.729 -4.842 -12.600 1.00 92.19 119 GLY A CA 1
ATOM 928 C C . GLY A 1 119 ? 7.297 -4.987 -13.124 1.00 92.19 119 GLY A C 1
ATOM 929 O O . GLY A 1 119 ? 7.134 -5.307 -14.297 1.00 92.19 119 GLY A O 1
ATOM 930 N N . THR A 1 120 ? 6.274 -4.738 -12.304 1.00 96.31 120 THR A N 1
ATOM 931 C CA . THR A 1 120 ? 4.852 -4.821 -12.698 1.00 96.31 120 THR A CA 1
ATOM 932 C C . THR A 1 120 ? 4.453 -3.742 -13.714 1.00 96.31 120 THR A C 1
ATOM 934 O O . THR A 1 120 ? 3.739 -4.012 -14.676 1.00 96.31 120 THR A O 1
ATOM 937 N N . TYR A 1 121 ? 4.933 -2.515 -13.514 1.00 95.69 121 TYR A N 1
ATOM 938 C CA . TYR A 1 121 ? 4.670 -1.341 -14.340 1.00 95.69 121 TYR A CA 1
ATOM 939 C C . TYR A 1 121 ? 5.950 -0.824 -14.968 1.00 95.69 121 TYR A C 1
ATOM 941 O O . TYR A 1 121 ? 7.014 -0.841 -14.351 1.00 95.69 121 TYR A O 1
ATOM 949 N N . VAL A 1 122 ? 5.839 -0.319 -16.193 1.00 90.44 122 VAL A N 1
ATOM 950 C CA . VAL A 1 122 ? 6.977 0.189 -16.962 1.00 90.44 122 VAL A CA 1
ATOM 951 C C . VAL A 1 122 ? 6.661 1.555 -17.555 1.00 90.44 122 VAL A C 1
ATOM 953 O O . VAL A 1 122 ? 5.505 1.861 -17.877 1.00 90.44 122 VAL A O 1
ATOM 956 N N . ASP A 1 123 ? 7.689 2.392 -17.678 1.00 92.88 123 ASP A N 1
ATOM 957 C CA . ASP A 1 123 ? 7.583 3.728 -18.261 1.00 92.88 123 ASP A CA 1
ATOM 958 C C . ASP A 1 123 ? 8.940 4.251 -18.779 1.00 92.88 123 ASP A C 1
ATOM 960 O O . ASP A 1 123 ? 9.978 3.590 -18.684 1.00 92.88 123 ASP A O 1
ATOM 964 N N . SER A 1 124 ? 8.908 5.450 -19.356 1.00 88.50 124 SER A N 1
ATOM 965 C CA . SER A 1 124 ? 10.038 6.261 -19.816 1.00 88.50 124 SER A CA 1
ATOM 966 C C . SER A 1 124 ? 10.964 6.750 -18.699 1.00 88.50 124 SER A C 1
ATOM 968 O O . SER A 1 124 ? 12.112 7.108 -18.961 1.00 88.50 124 SER A O 1
ATOM 970 N N . THR A 1 125 ? 10.480 6.771 -17.454 1.00 91.25 125 THR A N 1
ATOM 971 C CA . THR A 1 125 ? 11.257 7.100 -16.254 1.00 91.25 125 THR A CA 1
ATOM 972 C C . THR A 1 125 ? 10.845 6.203 -15.093 1.00 91.25 125 THR A C 1
ATOM 974 O O . THR A 1 125 ? 9.692 5.774 -15.000 1.00 91.25 125 THR A O 1
ATOM 977 N N . LEU A 1 126 ? 11.768 5.957 -14.160 1.00 92.25 126 LEU A N 1
ATOM 978 C CA . LEU A 1 126 ? 11.456 5.203 -12.944 1.00 92.25 126 LEU A CA 1
ATOM 979 C C . LEU A 1 126 ? 10.346 5.877 -12.118 1.00 92.25 126 LEU A C 1
ATOM 981 O O . LEU A 1 126 ? 9.477 5.195 -11.583 1.00 92.25 126 LEU A O 1
ATOM 985 N N . ALA A 1 127 ? 10.347 7.212 -12.043 1.00 95.56 127 ALA A N 1
ATOM 986 C CA . ALA A 1 127 ? 9.340 7.971 -11.305 1.00 95.56 127 ALA A CA 1
ATOM 987 C C . ALA A 1 127 ? 7.925 7.736 -11.857 1.00 95.56 127 ALA A C 1
ATOM 989 O O . ALA A 1 127 ? 7.012 7.466 -11.082 1.00 95.56 127 ALA A O 1
ATOM 990 N N . ASN A 1 128 ? 7.751 7.752 -13.181 1.00 95.25 128 ASN A N 1
ATOM 991 C CA . ASN A 1 128 ? 6.452 7.487 -13.804 1.00 95.25 128 ASN A CA 1
ATOM 992 C C . ASN A 1 128 ? 6.013 6.027 -13.632 1.00 95.25 128 ASN A C 1
ATOM 994 O O . ASN A 1 128 ? 4.840 5.763 -13.370 1.00 95.25 128 ASN A O 1
ATOM 998 N N . ALA A 1 129 ? 6.944 5.074 -13.742 1.00 96.00 129 ALA A N 1
ATOM 999 C CA . ALA A 1 129 ? 6.645 3.664 -13.500 1.00 96.00 129 ALA A CA 1
ATOM 1000 C C . ALA A 1 129 ? 6.190 3.433 -12.046 1.00 96.00 129 ALA A C 1
ATOM 1002 O O . ALA A 1 129 ? 5.191 2.757 -11.803 1.00 96.00 129 ALA A O 1
ATOM 1003 N N . ASN A 1 130 ? 6.865 4.064 -11.080 1.00 98.12 130 ASN A N 1
ATOM 1004 C CA . ASN A 1 130 ? 6.458 4.051 -9.675 1.00 98.12 130 ASN A CA 1
ATO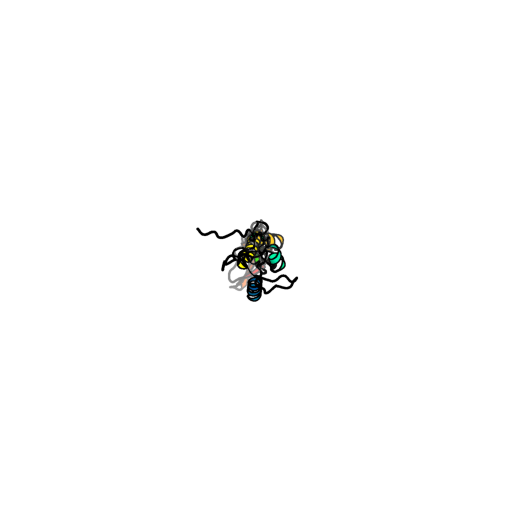M 1005 C C . ASN A 1 130 ? 5.116 4.760 -9.457 1.00 98.12 130 ASN A C 1
ATOM 1007 O O . ASN A 1 130 ? 4.290 4.257 -8.703 1.00 98.12 130 ASN A O 1
ATOM 1011 N N . ALA A 1 131 ? 4.856 5.878 -10.138 1.00 98.31 131 ALA A N 1
ATOM 1012 C CA . ALA A 1 131 ? 3.580 6.583 -10.049 1.00 98.31 131 ALA A CA 1
ATOM 1013 C C . ALA A 1 131 ? 2.407 5.716 -10.535 1.00 98.31 131 ALA A C 1
ATOM 1015 O O . ALA A 1 131 ? 1.356 5.717 -9.904 1.00 98.31 131 ALA A O 1
ATOM 1016 N N . LYS A 1 132 ? 2.593 4.920 -11.597 1.00 98.19 132 LYS A N 1
ATOM 1017 C CA . LYS A 1 132 ? 1.596 3.931 -12.047 1.00 98.19 132 LYS A CA 1
ATOM 1018 C C . LYS A 1 132 ? 1.330 2.857 -10.991 1.00 98.19 132 LYS A C 1
ATOM 1020 O O . LYS A 1 132 ? 0.173 2.571 -10.707 1.00 98.19 132 LYS A O 1
ATOM 1025 N N . ALA A 1 133 ? 2.382 2.316 -10.377 1.00 98.62 133 ALA A N 1
ATOM 1026 C CA . ALA A 1 133 ? 2.251 1.343 -9.292 1.00 98.62 133 ALA A CA 1
ATOM 1027 C C . ALA A 1 133 ? 1.533 1.929 -8.061 1.00 98.62 133 ALA A C 1
ATOM 1029 O O . ALA A 1 133 ? 0.695 1.271 -7.453 1.00 98.62 133 ALA A O 1
ATOM 1030 N N . LEU A 1 134 ? 1.821 3.184 -7.710 1.00 98.62 134 LEU A N 1
ATOM 1031 C CA . LEU A 1 134 ? 1.134 3.888 -6.625 1.00 98.62 134 LEU A CA 1
ATOM 1032 C C . LEU A 1 134 ? -0.326 4.208 -6.972 1.00 98.62 134 LEU A C 1
ATOM 1034 O O . LEU A 1 134 ? -1.184 4.132 -6.099 1.00 98.62 134 LEU A O 1
ATOM 1038 N N . ALA A 1 135 ? -0.626 4.537 -8.230 1.00 98.62 135 ALA A N 1
ATOM 1039 C CA . ALA A 1 135 ? -1.996 4.750 -8.686 1.00 98.62 135 ALA A CA 1
ATOM 1040 C C . ALA A 1 135 ? -2.828 3.459 -8.614 1.00 98.62 135 ALA A C 1
ATOM 1042 O O . ALA A 1 135 ? -3.994 3.513 -8.233 1.00 98.62 135 ALA A O 1
ATOM 1043 N N . ASP A 1 136 ? -2.223 2.308 -8.919 1.00 98.44 136 ASP A N 1
ATOM 1044 C CA . ASP A 1 136 ? -2.852 0.996 -8.737 1.00 98.44 136 ASP A CA 1
ATOM 1045 C C . ASP A 1 136 ? -3.161 0.717 -7.260 1.00 98.44 136 ASP A C 1
ATOM 1047 O O . ASP A 1 136 ? -4.309 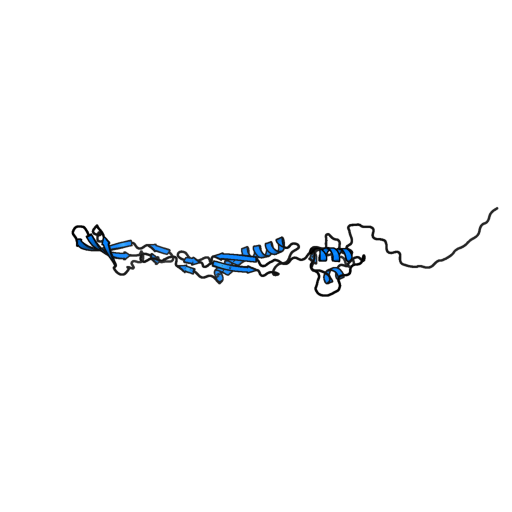0.447 -6.906 1.00 98.44 136 ASP A O 1
ATOM 1051 N N . LEU A 1 137 ? -2.179 0.907 -6.370 1.00 98.62 137 LEU A N 1
ATOM 1052 C CA . LEU A 1 137 ? -2.398 0.803 -4.921 1.00 98.62 137 LEU A CA 1
ATOM 1053 C C . LEU A 1 137 ? -3.524 1.729 -4.447 1.00 98.62 137 LEU A C 1
ATOM 1055 O O . LEU A 1 137 ? -4.392 1.299 -3.691 1.00 98.62 137 LEU A O 1
ATOM 1059 N N . ALA A 1 138 ? -3.555 2.976 -4.914 1.00 98.19 138 ALA A N 1
ATOM 1060 C CA . ALA A 1 138 ? -4.602 3.926 -4.551 1.00 98.19 138 ALA A CA 1
ATOM 1061 C C . ALA A 1 138 ? -5.993 3.495 -5.052 1.00 98.19 138 ALA A C 1
ATOM 1063 O O . ALA A 1 138 ? -6.984 3.703 -4.352 1.00 98.19 138 ALA A O 1
ATOM 1064 N N . ALA A 1 139 ? -6.077 2.887 -6.238 1.00 98.25 139 ALA A N 1
ATOM 1065 C CA . ALA A 1 139 ? -7.335 2.433 -6.823 1.00 98.25 139 ALA A CA 1
ATOM 1066 C C . ALA A 1 139 ? -7.847 1.124 -6.198 1.00 98.25 139 ALA A C 1
ATOM 1068 O O . ALA A 1 139 ? -9.047 0.978 -5.962 1.00 98.25 139 ALA A O 1
ATOM 1069 N N . ASN A 1 140 ? -6.950 0.176 -5.918 1.00 97.88 140 ASN A N 1
ATOM 1070 C CA . ASN A 1 140 ? -7.308 -1.209 -5.605 1.00 97.88 140 ASN A CA 1
ATOM 1071 C C . ASN A 1 140 ? -6.988 -1.634 -4.164 1.00 97.88 140 ASN A C 1
ATOM 1073 O O . ASN A 1 140 ? -7.597 -2.580 -3.652 1.00 97.88 140 ASN A O 1
ATOM 1077 N N . GLY A 1 141 ? -6.107 -0.914 -3.468 1.00 98.38 141 GLY A N 1
ATOM 1078 C CA . GLY A 1 141 ? -5.615 -1.294 -2.144 1.00 98.38 141 GLY A CA 1
ATOM 1079 C C . GLY A 1 141 ? -6.701 -1.368 -1.070 1.00 98.38 141 GLY A C 1
ATOM 1080 O O . GLY A 1 141 ? -6.715 -2.294 -0.254 1.00 98.38 141 GLY A O 1
ATOM 1081 N N . GLN A 1 142 ? -7.694 -0.473 -1.114 1.00 98.50 142 GLN A N 1
ATOM 1082 C CA . GLN A 1 142 ? -8.829 -0.530 -0.187 1.00 98.50 142 GLN A CA 1
ATOM 1083 C C . GLN A 1 142 ? -9.714 -1.763 -0.424 1.00 98.50 142 GLN A C 1
ATOM 1085 O O . GLN A 1 142 ? -10.171 -2.390 0.534 1.00 98.50 142 GLN A O 1
ATOM 1090 N N . ASN A 1 143 ? -9.941 -2.149 -1.685 1.00 98.38 143 ASN A N 1
ATOM 1091 C CA . ASN A 1 143 ? -10.684 -3.366 -2.015 1.00 98.38 143 ASN A CA 1
ATOM 1092 C C . ASN A 1 143 ? -9.934 -4.611 -1.512 1.00 98.38 143 ASN A C 1
ATOM 1094 O O . ASN A 1 143 ? -10.529 -5.495 -0.896 1.00 98.38 143 ASN A O 1
ATOM 1098 N N . ASN A 1 144 ? -8.611 -4.647 -1.691 1.00 98.06 144 ASN A N 1
ATOM 1099 C CA . ASN A 1 144 ? -7.763 -5.704 -1.147 1.00 98.06 144 ASN A CA 1
ATOM 1100 C C . ASN A 1 144 ? -7.877 -5.806 0.390 1.00 98.06 144 ASN A C 1
ATOM 1102 O O . ASN A 1 144 ? -8.115 -6.898 0.913 1.00 98.06 144 ASN A O 1
ATOM 1106 N N . ALA A 1 145 ? -7.805 -4.683 1.116 1.00 98.62 145 ALA A N 1
ATOM 1107 C CA . ALA A 1 145 ? -7.995 -4.669 2.569 1.00 98.62 145 ALA A CA 1
ATOM 1108 C C . ALA A 1 145 ? -9.397 -5.113 2.997 1.00 98.62 145 ALA A C 1
ATOM 1110 O O . ALA A 1 145 ? -9.544 -5.855 3.968 1.00 98.62 145 ALA A O 1
ATOM 1111 N N . ASN A 1 146 ? -10.432 -4.723 2.255 1.00 98.06 146 ASN A N 1
ATOM 1112 C CA . ASN A 1 146 ? -11.798 -5.142 2.542 1.00 98.06 146 ASN A CA 1
ATOM 1113 C C . ASN A 1 146 ? -12.005 -6.650 2.338 1.00 98.06 146 ASN A C 1
ATOM 1115 O O . ASN A 1 146 ? -12.745 -7.254 3.113 1.00 98.06 146 ASN A O 1
ATOM 1119 N N . ASN A 1 147 ? -11.323 -7.269 1.375 1.00 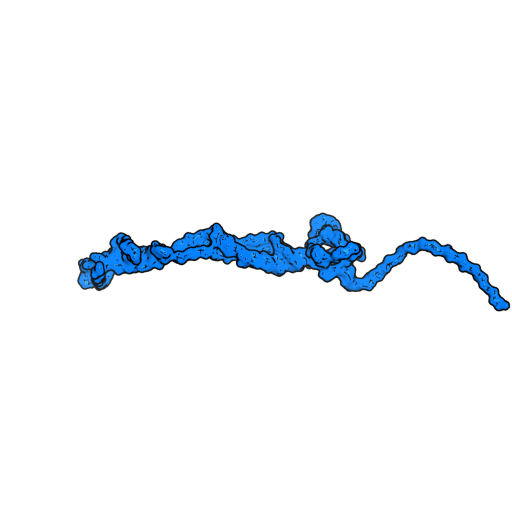98.00 147 ASN A N 1
ATOM 1120 C CA . ASN A 1 147 ? -11.444 -8.705 1.111 1.00 98.00 147 ASN A CA 1
ATOM 1121 C C . ASN A 1 147 ? -10.597 -9.575 2.050 1.00 98.00 147 ASN A C 1
ATOM 1123 O O . ASN A 1 147 ? -10.997 -10.694 2.361 1.00 98.00 147 ASN A O 1
ATOM 1127 N N . LYS A 1 148 ? -9.435 -9.084 2.501 1.00 97.56 148 LYS A N 1
ATOM 1128 C CA . LYS A 1 148 ? -8.473 -9.877 3.292 1.00 97.56 148 LYS A CA 1
ATOM 1129 C C . LYS A 1 148 ? -8.431 -9.538 4.781 1.00 97.56 148 LYS A C 1
ATOM 1131 O O . LYS A 1 148 ? -7.953 -10.349 5.568 1.00 97.56 148 LYS A O 1
ATOM 1136 N N . GLY A 1 149 ? -8.864 -8.342 5.172 1.00 97.81 149 GLY A N 1
ATOM 1137 C CA . GLY A 1 149 ? -8.814 -7.897 6.561 1.00 97.81 149 GLY A CA 1
ATOM 1138 C C . GLY A 1 149 ? -9.915 -8.506 7.428 1.00 97.81 149 GLY A C 1
ATOM 1139 O O . GLY A 1 149 ? -10.920 -9.021 6.934 1.00 97.81 149 GLY A O 1
ATOM 1140 N N . THR A 1 150 ? -9.768 -8.361 8.741 1.00 96.94 150 THR A N 1
ATOM 1141 C CA . THR A 1 150 ? -10.762 -8.772 9.740 1.00 96.94 150 THR A CA 1
ATOM 1142 C C . THR A 1 150 ? -11.351 -7.562 10.464 1.00 96.94 150 THR A C 1
ATOM 1144 O O . THR A 1 150 ? -10.769 -6.478 10.464 1.00 96.94 150 THR A O 1
ATOM 1147 N N . CYS A 1 151 ? -12.528 -7.740 11.066 1.00 95.62 151 CYS A N 1
ATOM 1148 C CA . CYS A 1 151 ? -13.165 -6.745 11.926 1.00 95.62 151 CYS A CA 1
ATOM 1149 C C . CYS A 1 151 ? -13.178 -7.259 13.365 1.00 95.62 151 CYS A C 1
ATOM 1151 O O . CYS A 1 151 ? -13.686 -8.351 13.617 1.00 95.62 151 CYS A O 1
ATOM 1153 N N . THR A 1 152 ? -12.672 -6.461 14.301 1.00 93.19 152 THR A N 1
ATOM 1154 C CA . THR A 1 152 ? -12.698 -6.766 15.739 1.00 93.19 152 THR A CA 1
ATOM 1155 C C . THR A 1 152 ? -13.625 -5.788 16.439 1.00 93.19 152 THR A C 1
ATOM 1157 O O . THR A 1 152 ? -13.614 -4.601 16.119 1.00 93.19 152 THR A O 1
ATOM 1160 N N . THR A 1 153 ? -14.452 -6.266 17.372 1.00 88.62 153 THR A N 1
ATOM 1161 C CA . THR A 1 153 ? -15.376 -5.383 18.094 1.00 88.62 153 THR A CA 1
ATOM 1162 C C . THR A 1 153 ? -14.610 -4.345 18.914 1.00 88.62 153 THR A C 1
ATOM 1164 O O . THR A 1 153 ? -13.621 -4.665 19.571 1.00 88.62 153 THR A O 1
ATOM 1167 N N . THR A 1 154 ? -15.069 -3.096 18.877 1.00 85.94 154 THR A N 1
ATOM 1168 C CA . THR A 1 154 ? -14.622 -2.042 19.800 1.00 85.94 154 THR A CA 1
ATOM 1169 C C . THR A 1 154 ? -15.406 -2.057 21.107 1.00 85.94 154 THR A C 1
ATOM 1171 O O . THR A 1 154 ? -15.102 -1.289 22.018 1.00 85.94 154 THR A O 1
ATOM 1174 N N . CYS A 1 155 ? -16.410 -2.929 21.210 1.00 89.00 155 CYS A N 1
ATOM 1175 C CA . CYS A 1 155 ? -17.311 -3.011 22.342 1.00 89.00 155 CYS A CA 1
ATOM 1176 C C . CYS A 1 155 ? -16.729 -3.901 23.433 1.00 89.00 155 CYS A C 1
ATOM 1178 O O . CYS A 1 155 ? -17.094 -5.064 23.587 1.00 89.00 155 CYS A O 1
ATOM 1180 N N . VAL A 1 156 ? -15.756 -3.342 24.148 1.00 88.12 156 VAL A N 1
ATOM 1181 C CA . VAL A 1 156 ? -15.003 -4.035 25.190 1.00 88.12 156 VAL A CA 1
ATOM 1182 C C . VAL A 1 156 ? -15.203 -3.300 26.510 1.00 88.12 156 VAL A C 1
ATOM 1184 O O . VAL A 1 156 ? -15.012 -2.088 26.579 1.00 88.12 156 VAL A O 1
ATOM 1187 N N . GLY A 1 157 ? -15.590 -4.030 27.551 1.00 89.81 157 GLY A N 1
ATOM 1188 C CA . GLY A 1 157 ? -15.894 -3.484 28.873 1.00 89.81 157 GLY A CA 1
ATOM 1189 C C . GLY A 1 157 ? -17.046 -4.244 29.517 1.00 89.81 157 GLY A C 1
ATOM 1190 O O . GLY A 1 157 ? -17.888 -4.799 28.818 1.00 89.81 157 GLY A O 1
ATOM 1191 N N . VAL A 1 158 ? -17.076 -4.287 30.848 1.00 91.44 158 VAL A N 1
ATOM 1192 C CA . VAL A 1 158 ? -18.140 -4.986 31.597 1.00 91.44 158 VAL A CA 1
ATOM 1193 C C . VAL A 1 158 ? -19.504 -4.299 31.463 1.00 91.44 158 VAL A C 1
ATOM 1195 O O . VAL A 1 158 ? -20.534 -4.943 31.607 1.00 91.44 158 VAL A O 1
ATOM 1198 N N . ASP A 1 159 ? -19.503 -3.007 31.138 1.00 94.38 159 ASP A N 1
ATOM 1199 C CA . ASP A 1 159 ? -20.673 -2.163 30.901 1.00 94.38 159 ASP A CA 1
ATOM 1200 C C . ASP A 1 159 ? -20.985 -1.987 29.403 1.00 94.38 159 ASP A C 1
ATOM 1202 O O . ASP A 1 159 ? -21.865 -1.206 29.040 1.00 94.38 159 ASP A O 1
ATOM 1206 N N . LYS A 1 160 ? -20.268 -2.681 28.508 1.00 92.94 160 LYS A N 1
ATOM 1207 C CA . LYS A 1 160 ? -20.396 -2.528 27.053 1.00 92.94 160 LYS A CA 1
ATOM 1208 C C . LYS A 1 160 ? -21.069 -3.737 26.418 1.00 92.94 160 LYS A C 1
ATOM 1210 O O . LYS A 1 160 ? -20.701 -4.874 26.696 1.00 92.94 160 LYS A O 1
ATOM 1215 N N . LYS A 1 161 ? -22.018 -3.494 25.511 1.00 91.44 161 LYS A N 1
ATOM 1216 C CA . LYS A 1 161 ? -22.668 -4.551 24.723 1.00 91.44 161 LYS A CA 1
ATOM 1217 C C . LYS A 1 161 ? -23.034 -4.054 23.329 1.00 91.44 161 LYS A C 1
ATOM 1219 O O . LYS A 1 161 ? -23.483 -2.923 23.164 1.00 91.44 161 LYS A O 1
ATOM 1224 N N . MET A 1 162 ? -22.842 -4.909 22.324 1.00 89.62 162 MET A N 1
ATOM 1225 C CA . MET A 1 162 ? -23.321 -4.650 20.965 1.00 89.62 162 MET A CA 1
ATOM 1226 C C . MET A 1 162 ? -24.823 -4.926 20.887 1.00 89.62 162 MET A C 1
ATOM 1228 O O . MET A 1 162 ? -25.246 -6.063 21.095 1.00 89.62 162 MET A O 1
ATOM 1232 N N . ILE A 1 163 ? -25.608 -3.909 20.540 1.00 90.56 163 ILE A N 1
ATOM 1233 C CA . ILE A 1 163 ? -27.057 -4.000 20.330 1.00 90.56 163 ILE A CA 1
ATOM 1234 C C . ILE A 1 163 ? -27.371 -3.330 18.996 1.00 90.56 163 ILE A C 1
ATOM 1236 O O . ILE A 1 163 ? -26.984 -2.192 18.753 1.00 90.56 163 ILE A O 1
ATOM 1240 N N . ASN A 1 164 ? -28.011 -4.066 18.082 1.00 86.62 164 ASN A N 1
ATOM 1241 C CA . ASN A 1 164 ? -28.376 -3.577 16.743 1.00 86.62 164 ASN A CA 1
ATOM 1242 C C . ASN A 1 164 ? -27.222 -2.897 15.970 1.00 86.62 164 ASN A C 1
ATOM 1244 O O . ASN A 1 164 ? -27.431 -1.945 15.223 1.00 86.62 164 ASN A O 1
ATOM 1248 N N . GLY A 1 165 ? -25.987 -3.382 16.148 1.00 79.81 165 GLY A N 1
ATOM 1249 C CA . GLY A 1 165 ? -24.801 -2.833 15.479 1.00 79.81 165 GLY A CA 1
ATOM 1250 C C . GLY A 1 165 ? -24.221 -1.564 16.117 1.00 79.81 165 GLY A C 1
ATOM 1251 O O . GLY A 1 165 ? -23.263 -1.008 15.586 1.00 79.81 165 GLY A O 1
ATOM 1252 N N . VAL A 1 166 ? -24.748 -1.120 17.258 1.00 85.38 166 VAL A N 1
ATOM 1253 C CA . VAL A 1 166 ? -24.202 -0.016 18.055 1.00 85.38 166 VAL A CA 1
ATOM 1254 C C . VAL A 1 166 ? -23.597 -0.583 19.334 1.00 85.38 166 VAL A C 1
ATOM 1256 O O . VAL A 1 166 ? -24.182 -1.451 19.978 1.00 85.38 166 VAL A O 1
ATOM 1259 N N . CYS A 1 167 ? -22.404 -0.113 19.700 1.00 89.94 167 CYS A N 1
ATOM 1260 C CA . CYS A 1 167 ? -21.855 -0.415 21.015 1.00 89.94 167 CYS A CA 1
ATOM 1261 C C . CYS A 1 167 ? -22.490 0.513 22.046 1.00 89.94 167 CYS A C 1
ATOM 1263 O O . CYS A 1 167 ? -22.243 1.721 22.039 1.00 89.94 167 CYS A O 1
ATOM 1265 N N . GLU A 1 168 ? -23.296 -0.056 22.930 1.00 92.31 168 GLU A N 1
ATOM 1266 C CA . GLU A 1 168 ? -23.989 0.678 23.974 1.00 92.31 168 GLU A CA 1
ATOM 1267 C C . GLU A 1 168 ? -23.256 0.576 25.305 1.00 92.31 168 GLU A C 1
ATOM 1269 O O . GLU A 1 168 ? -22.556 -0.397 25.590 1.00 92.31 168 GLU A O 1
ATOM 1274 N N . THR A 1 169 ? -23.438 1.611 26.123 1.00 94.62 169 THR A N 1
ATOM 1275 C CA . THR A 1 169 ? -23.003 1.619 27.521 1.00 94.62 169 THR A CA 1
ATOM 1276 C C . THR A 1 169 ? -24.225 1.382 28.382 1.00 94.62 169 THR A C 1
ATOM 1278 O O . THR A 1 169 ? -25.210 2.104 28.241 1.00 94.62 169 THR A O 1
ATOM 1281 N N . ALA A 1 170 ? -24.162 0.383 29.250 1.00 96.19 170 ALA A N 1
ATOM 1282 C CA . ALA A 1 170 ? -25.239 0.069 30.163 1.00 96.19 170 ALA A CA 1
ATOM 1283 C C . ALA A 1 170 ? -25.487 1.190 31.169 1.00 96.19 170 ALA A C 1
ATOM 1285 O O . ALA A 1 170 ? -24.575 1.912 31.581 1.00 96.19 170 ALA A O 1
ATOM 1286 N N . VAL A 1 171 ? -26.723 1.253 31.648 1.00 95.81 171 VAL A N 1
ATOM 1287 C CA . VAL A 1 171 ? -27.054 1.976 32.871 1.00 95.81 171 VAL A CA 1
ATOM 1288 C C . VAL A 1 171 ? -26.700 1.083 34.058 1.00 95.81 171 VAL A C 1
ATOM 1290 O O . VAL A 1 171 ? -27.064 -0.090 34.086 1.00 95.81 171 VAL A O 1
ATOM 1293 N N . ARG A 1 172 ? -25.969 1.622 35.039 1.00 95.56 172 ARG A N 1
ATOM 1294 C CA . ARG A 1 172 ? -25.665 0.920 36.293 1.00 95.56 172 ARG A CA 1
ATOM 1295 C C . ARG A 1 172 ? -26.832 1.094 37.264 1.00 95.56 172 ARG A C 1
ATOM 1297 O O . ARG A 1 172 ? -26.994 2.175 37.828 1.00 95.56 172 ARG A O 1
ATOM 1304 N N . THR A 1 173 ? -27.607 0.039 37.473 1.00 94.62 173 THR A N 1
ATOM 1305 C CA . THR A 1 173 ? -28.812 0.041 38.311 1.00 94.62 173 THR A CA 1
ATOM 1306 C C . THR A 1 173 ? -28.506 -0.563 39.677 1.00 94.62 173 THR A C 1
ATOM 1308 O O . THR A 1 173 ? -27.885 -1.618 39.768 1.00 94.62 173 THR A O 1
ATOM 1311 N N . CYS A 1 174 ? -28.902 0.125 40.749 1.00 95.31 174 CYS A N 1
ATOM 1312 C CA . CYS A 1 174 ? -28.743 -0.345 42.126 1.00 95.31 174 CYS A CA 1
ATOM 1313 C C . CYS A 1 174 ? -29.877 -1.304 42.486 1.00 95.31 174 CYS A C 1
ATOM 1315 O O . CYS A 1 174 ? -31.044 -0.926 42.419 1.00 95.31 174 CYS A O 1
ATOM 1317 N N . VAL A 1 175 ? -29.520 -2.509 42.919 1.00 95.81 175 VAL A N 1
ATOM 1318 C CA . VAL A 1 175 ? -30.465 -3.540 43.382 1.00 95.81 175 VAL A CA 1
ATOM 1319 C C . VAL A 1 175 ? -30.465 -3.686 44.899 1.00 95.81 175 VAL A C 1
ATOM 1321 O O . VAL A 1 175 ? -31.453 -4.135 45.473 1.00 95.81 175 VAL A O 1
ATOM 1324 N N . GLN A 1 176 ? -29.375 -3.306 45.574 1.00 95.62 176 GLN A N 1
ATOM 1325 C CA . GLN A 1 176 ? -29.281 -3.401 47.029 1.00 95.62 176 GLN A CA 1
ATOM 1326 C C . GLN A 1 176 ? -28.226 -2.446 47.593 1.00 95.62 176 GLN A C 1
ATOM 1328 O O . GLN A 1 176 ? -27.181 -2.244 46.984 1.00 95.62 176 GLN A O 1
ATOM 1333 N N . SER A 1 177 ? -28.458 -1.919 48.796 1.00 96.44 177 SER A N 1
ATOM 1334 C CA . SER A 1 177 ? -27.471 -1.148 49.563 1.00 96.44 177 SER A CA 1
ATOM 1335 C C . SER A 1 177 ? -27.501 -1.585 51.025 1.00 96.44 177 SER A C 1
ATOM 1337 O O . SER A 1 177 ? -28.495 -1.369 51.719 1.00 96.44 177 SER A O 1
ATOM 1339 N N . LEU A 1 178 ? -26.412 -2.188 51.505 1.00 95.94 178 LEU A N 1
ATOM 1340 C CA . LEU A 1 178 ? -26.275 -2.679 52.878 1.00 95.94 178 LEU A CA 1
ATOM 1341 C C . LEU A 1 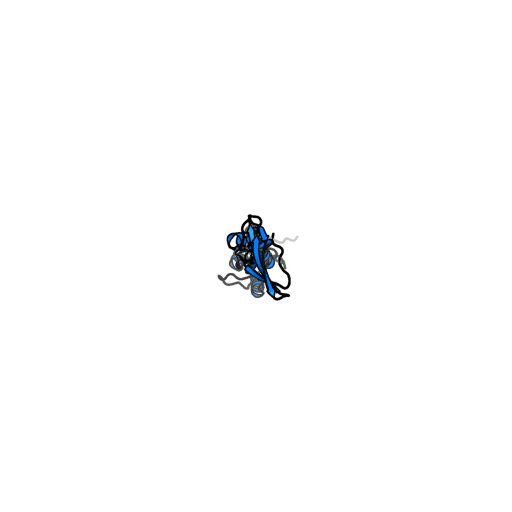178 ? -25.217 -1.881 53.640 1.00 95.94 178 LEU A C 1
ATOM 1343 O O . LEU A 1 178 ? -24.092 -1.718 53.173 1.00 95.94 178 LEU A O 1
ATOM 1347 N N . THR A 1 179 ? -25.541 -1.415 54.843 1.00 96.25 179 THR A N 1
ATOM 1348 C CA . THR A 1 179 ? -24.569 -0.744 55.717 1.00 96.25 179 THR A CA 1
ATOM 1349 C C . THR A 1 179 ? -23.557 -1.756 56.256 1.00 96.25 179 THR A C 1
ATOM 1351 O O . THR A 1 179 ? -23.937 -2.710 56.930 1.00 96.25 179 THR A O 1
ATOM 1354 N N . VAL A 1 180 ? -22.267 -1.530 56.000 1.00 95.44 180 VAL A N 1
ATOM 1355 C CA . VAL A 1 180 ? -21.165 -2.357 56.530 1.00 95.44 180 VAL A CA 1
ATOM 1356 C C . VAL A 1 180 ? -20.567 -1.710 57.776 1.00 95.44 180 VAL A C 1
ATOM 1358 O O . VAL A 1 180 ? -20.343 -2.364 58.789 1.00 95.44 180 VAL A O 1
ATOM 1361 N N . THR A 1 181 ? -20.326 -0.400 57.715 1.00 94.38 181 THR A N 1
ATOM 1362 C CA . THR A 1 181 ? -19.917 0.425 58.859 1.00 94.38 181 THR A CA 1
ATOM 1363 C C . THR A 1 181 ? -20.687 1.741 58.826 1.00 94.38 181 THR A C 1
ATOM 1365 O O . THR A 1 181 ? -21.378 2.034 57.854 1.00 94.38 181 THR A O 1
ATOM 1368 N N . ALA A 1 182 ? -20.529 2.586 59.849 1.00 91.00 182 ALA A N 1
ATOM 1369 C CA . ALA A 1 182 ? -21.183 3.897 59.898 1.00 91.00 182 ALA A CA 1
ATOM 1370 C C . ALA A 1 182 ? -20.904 4.802 58.674 1.00 91.00 182 ALA A C 1
ATOM 1372 O O . ALA A 1 182 ? -21.645 5.752 58.443 1.00 91.00 182 ALA A O 1
ATOM 1373 N N . THR A 1 183 ? -19.848 4.535 57.895 1.00 91.75 183 THR A N 1
ATOM 1374 C CA . THR A 1 183 ? -19.441 5.352 56.737 1.00 91.75 183 THR A CA 1
ATOM 1375 C C . THR A 1 183 ? -19.214 4.543 55.458 1.00 91.75 183 THR A C 1
ATOM 1377 O O . THR A 1 183 ? -18.682 5.080 54.483 1.00 91.75 183 THR A O 1
ATOM 1380 N N . LYS A 1 184 ? -19.568 3.250 55.449 1.00 95.12 184 LYS A N 1
ATOM 1381 C CA . LYS A 1 184 ? -19.363 2.359 54.301 1.00 95.12 184 LYS A CA 1
ATOM 1382 C C . LYS A 1 184 ? -20.586 1.500 54.034 1.00 95.12 184 LYS A C 1
ATOM 1384 O O . LYS A 1 184 ? -21.120 0.869 54.946 1.00 95.12 184 LYS A O 1
ATOM 1389 N N . TYR A 1 185 ? -20.946 1.429 52.761 1.00 96.50 185 TYR A N 1
ATOM 1390 C CA . TYR A 1 185 ? -22.066 0.658 52.246 1.00 96.50 185 TYR A CA 1
ATOM 1391 C C . TYR A 1 185 ? -21.556 -0.342 51.215 1.00 96.50 185 TYR A C 1
ATOM 1393 O O . TYR A 1 185 ? -20.713 -0.003 50.385 1.00 96.50 185 TYR A O 1
ATOM 1401 N N . GLN A 1 186 ? -22.044 -1.574 51.286 1.00 97.25 186 GLN A N 1
ATOM 1402 C CA . GLN A 1 186 ? -21.899 -2.566 50.235 1.00 97.25 186 GLN A CA 1
ATOM 1403 C C . GLN A 1 186 ? -23.103 -2.422 49.308 1.00 97.25 186 GLN A C 1
ATOM 1405 O O . GLN A 1 186 ? -24.227 -2.755 49.682 1.00 97.25 186 GLN A O 1
ATOM 1410 N N . ASN A 1 187 ? -22.849 -1.885 48.120 1.00 96.81 187 ASN A N 1
ATOM 1411 C CA . ASN A 1 187 ? -23.856 -1.635 47.102 1.00 96.81 187 ASN A CA 1
ATOM 1412 C C . ASN A 1 187 ? -23.788 -2.743 46.051 1.00 96.81 187 ASN A C 1
ATOM 1414 O O . ASN A 1 187 ? -22.715 -3.006 45.504 1.00 96.81 187 ASN A O 1
ATOM 1418 N N . THR A 1 188 ? -24.920 -3.380 45.775 1.00 96.81 188 THR A N 1
ATOM 1419 C CA . THR A 1 188 ? -25.085 -4.371 44.710 1.00 96.81 188 THR A CA 1
ATOM 1420 C C . THR A 1 188 ? -25.713 -3.686 43.505 1.00 96.81 188 THR A C 1
ATOM 1422 O O . THR A 1 188 ? -26.718 -2.980 43.635 1.00 96.81 188 THR A O 1
ATOM 1425 N N . TYR A 1 189 ? -25.124 -3.906 42.336 1.00 97.25 189 TYR A N 1
ATOM 1426 C CA . TYR A 1 189 ? -25.551 -3.337 41.068 1.00 97.25 189 TYR A CA 1
ATOM 1427 C C . TYR A 1 189 ? -25.649 -4.414 39.990 1.00 97.25 189 TYR A C 1
ATOM 1429 O O . TYR A 1 189 ? -24.916 -5.395 40.045 1.00 97.25 189 TYR A O 1
ATOM 1437 N N . HIS A 1 190 ? -26.441 -4.152 38.956 1.00 96.50 190 HIS A N 1
ATOM 1438 C CA . HIS A 1 190 ? -26.273 -4.770 37.642 1.00 96.50 190 HIS A CA 1
ATOM 1439 C C . HIS A 1 190 ? -26.213 -3.698 36.553 1.00 96.50 190 HIS A C 1
ATOM 1441 O O . HIS A 1 190 ? -26.560 -2.530 36.761 1.00 96.50 190 HIS A O 1
ATOM 1447 N N . TYR A 1 191 ? -25.752 -4.098 35.379 1.00 97.62 191 TYR A N 1
ATOM 1448 C CA . TYR A 1 191 ? -25.798 -3.301 34.166 1.00 97.62 191 TYR A CA 1
ATOM 1449 C C . TYR A 1 191 ? -27.050 -3.645 33.369 1.00 97.62 191 TYR A C 1
ATOM 1451 O O . TYR A 1 191 ? -27.286 -4.818 33.104 1.00 97.62 191 TYR A O 1
ATOM 1459 N N . THR A 1 192 ? -27.812 -2.630 32.964 1.00 95.62 192 THR A N 1
ATOM 1460 C CA . THR A 1 192 ? -29.013 -2.771 32.130 1.00 95.62 192 THR A CA 1
ATOM 1461 C C . THR A 1 192 ? -28.792 -2.093 30.787 1.00 95.62 192 THR A C 1
ATOM 1463 O O . THR A 1 192 ? -28.370 -0.933 30.732 1.00 95.62 192 THR A O 1
ATOM 1466 N N . TRP A 1 193 ? -29.091 -2.795 29.699 1.00 96.31 193 TRP A N 1
ATOM 1467 C CA . TRP A 1 193 ? -28.973 -2.264 28.340 1.00 96.31 193 TRP A CA 1
ATOM 1468 C C . TRP A 1 193 ? -30.336 -1.940 27.710 1.00 96.31 193 TRP A C 1
ATOM 1470 O O . TRP A 1 193 ? -31.383 -2.304 28.244 1.00 96.31 193 TRP A O 1
ATOM 1480 N N . SER A 1 194 ? -30.338 -1.247 26.563 1.00 95.19 194 SER A N 1
ATOM 1481 C CA . SER A 1 194 ? -31.574 -0.790 25.904 1.00 95.19 194 SER A CA 1
ATOM 1482 C C . SER A 1 194 ? -32.470 -1.923 25.387 1.00 95.19 194 SER A C 1
ATOM 1484 O O . SER A 1 194 ? -33.676 -1.731 25.249 1.00 95.19 194 SER A O 1
ATOM 1486 N N . ASP A 1 195 ? -31.904 -3.110 25.148 1.00 95.19 195 ASP A N 1
ATOM 1487 C CA . ASP A 1 195 ? -32.639 -4.327 24.780 1.00 95.19 195 ASP A CA 1
ATOM 1488 C C . ASP A 1 195 ? -33.323 -5.006 25.984 1.00 95.19 195 ASP A C 1
ATOM 1490 O O . ASP A 1 195 ? -33.955 -6.050 25.825 1.00 95.19 195 ASP A O 1
ATOM 1494 N N . GLY A 1 196 ? -33.193 -4.428 27.184 1.00 93.88 196 GLY A N 1
ATOM 1495 C CA . GLY A 1 196 ? -33.729 -4.956 28.436 1.00 93.88 196 GLY A CA 1
ATOM 1496 C C . GLY A 1 196 ? -32.899 -6.083 29.050 1.00 93.88 196 GLY A C 1
ATOM 1497 O O . GLY A 1 196 ? -33.278 -6.610 30.095 1.00 93.88 196 GLY A O 1
ATOM 1498 N N . SER A 1 197 ? -31.777 -6.474 28.437 1.00 95.81 197 SER A N 1
ATOM 1499 C CA . SER A 1 197 ? -30.867 -7.435 29.059 1.00 95.81 197 SER A CA 1
ATOM 1500 C C . SER A 1 197 ? -30.177 -6.837 30.283 1.00 95.81 197 SER A C 1
ATOM 1502 O O . SER A 1 197 ? -29.942 -5.627 30.351 1.00 95.81 197 SER A O 1
ATOM 1504 N N . ILE A 1 198 ? -29.837 -7.712 31.231 1.00 95.56 198 ILE A N 1
ATOM 1505 C CA . ILE A 1 198 ? -29.137 -7.365 32.468 1.00 95.56 198 ILE A CA 1
ATOM 1506 C C . ILE A 1 198 ? -27.879 -8.221 32.637 1.00 95.56 198 ILE A C 1
ATOM 1508 O O . ILE A 1 198 ? -27.831 -9.353 32.149 1.00 95.56 198 ILE A O 1
ATOM 1512 N N . SER A 1 199 ? -26.851 -7.676 33.288 1.00 96.88 199 SER A N 1
ATOM 1513 C CA . SER A 1 199 ? -25.662 -8.436 33.689 1.00 96.88 199 SER A CA 1
ATOM 1514 C C . SER A 1 199 ? -25.930 -9.261 34.944 1.00 96.88 199 SER A C 1
ATOM 1516 O O . SER A 1 199 ? -26.940 -9.068 35.617 1.00 96.88 199 SER A O 1
ATOM 1518 N N . ASP A 1 200 ? -24.968 -10.108 35.312 1.00 96.44 200 ASP A N 1
ATOM 1519 C CA . ASP A 1 200 ? -24.887 -10.606 36.683 1.00 96.44 200 ASP A CA 1
ATOM 1520 C C . ASP A 1 200 ? -24.734 -9.437 37.669 1.00 96.44 200 ASP A C 1
ATOM 1522 O O . ASP A 1 200 ? -24.156 -8.389 37.339 1.00 96.44 200 ASP A O 1
ATOM 1526 N N . ASP A 1 201 ? -25.231 -9.641 38.886 1.00 96.19 201 ASP A N 1
ATOM 1527 C CA . ASP A 1 201 ? -25.061 -8.696 39.980 1.00 96.19 201 ASP A CA 1
ATOM 1528 C C . ASP A 1 201 ? -23.588 -8.640 40.422 1.00 96.19 201 ASP A C 1
ATOM 1530 O O . ASP A 1 201 ? -22.907 -9.659 40.567 1.00 96.19 201 ASP A O 1
ATOM 1534 N N . PHE A 1 202 ? -23.096 -7.438 40.704 1.00 96.62 202 PHE A N 1
ATOM 1535 C CA . PHE A 1 202 ? -21.765 -7.197 41.250 1.00 96.62 202 PHE A CA 1
ATOM 1536 C C . PHE A 1 202 ? -21.828 -6.235 42.432 1.00 96.62 202 PHE A C 1
ATOM 1538 O O . PHE A 1 202 ? -22.703 -5.375 42.518 1.00 96.62 202 PHE A O 1
ATOM 1545 N N . THR A 1 203 ? -20.881 -6.369 43.362 1.00 96.62 203 THR A N 1
ATOM 1546 C CA . THR A 1 203 ? -20.859 -5.570 44.592 1.00 96.62 203 THR A CA 1
ATOM 1547 C C . THR A 1 203 ? -19.678 -4.614 44.628 1.00 96.62 203 THR A C 1
ATOM 1549 O O . THR A 1 203 ? -18.566 -4.951 44.220 1.00 96.62 203 THR A O 1
ATOM 1552 N N . VAL A 1 204 ? -19.915 -3.408 45.138 1.00 95.94 204 VAL A N 1
ATOM 1553 C CA . VAL A 1 204 ? -18.893 -2.377 45.331 1.00 95.94 204 VAL A CA 1
ATOM 1554 C C . VAL A 1 204 ? -19.065 -1.759 46.715 1.00 95.94 204 VAL A C 1
ATOM 1556 O O . VAL A 1 204 ? -20.178 -1.431 47.123 1.00 95.94 204 VAL A O 1
ATOM 1559 N N . THR A 1 205 ? -17.963 -1.583 47.445 1.00 96.81 205 THR A N 1
ATOM 1560 C CA . THR A 1 205 ? -17.978 -0.897 48.744 1.00 96.81 205 THR A CA 1
ATOM 1561 C C . THR A 1 205 ? -17.734 0.596 48.555 1.00 96.81 205 THR A C 1
ATOM 1563 O O . THR A 1 205 ? -16.625 1.020 48.228 1.00 96.81 205 THR A O 1
ATOM 1566 N N . GLU A 1 206 ? -18.751 1.410 48.813 1.00 95.69 206 GLU A N 1
ATOM 1567 C CA . GLU A 1 206 ? -18.738 2.858 48.593 1.00 95.69 206 GLU A CA 1
ATOM 1568 C C . GLU A 1 206 ? -18.992 3.612 49.914 1.00 95.69 206 GLU A C 1
ATOM 1570 O O . GLU A 1 206 ? -19.332 3.027 50.944 1.00 95.69 206 GLU A O 1
ATOM 1575 N N . SER A 1 207 ? -18.743 4.924 49.936 1.00 95.69 207 SER A N 1
ATOM 1576 C CA . SER A 1 207 ? -18.988 5.771 51.120 1.00 95.69 207 SER A CA 1
ATOM 1577 C C . SER A 1 207 ? -20.435 6.245 51.248 1.00 95.69 207 SER A C 1
ATOM 1579 O O . SER A 1 207 ? -20.788 6.851 52.256 1.00 95.69 207 SER A O 1
ATOM 1581 N N . GLN A 1 208 ? -21.257 5.995 50.231 1.00 94.50 208 GLN A N 1
ATOM 1582 C CA . GLN A 1 208 ? -22.649 6.420 50.154 1.00 94.50 208 GLN A CA 1
ATOM 1583 C C . GLN A 1 208 ? -23.532 5.221 49.790 1.00 94.50 208 GLN A C 1
ATOM 1585 O O . GLN A 1 208 ? -23.072 4.352 49.042 1.00 94.50 208 GLN A O 1
ATOM 1590 N N . PRO A 1 209 ? -24.774 5.159 50.298 1.00 94.00 209 PRO A N 1
ATOM 1591 C CA . PRO A 1 209 ? -25.732 4.153 49.863 1.00 94.00 209 PRO A CA 1
ATOM 1592 C C . PRO A 1 209 ? -26.154 4.425 48.417 1.00 94.00 209 PRO A C 1
ATOM 1594 O O . PRO A 1 209 ? -26.203 5.581 47.986 1.00 94.00 209 PRO A O 1
ATOM 1597 N N . CYS A 1 210 ? -26.486 3.375 47.672 1.00 92.62 210 CYS A N 1
ATOM 1598 C CA . CYS A 1 210 ? -27.087 3.538 46.352 1.00 92.62 210 CYS A CA 1
ATOM 1599 C C . CYS A 1 210 ? -28.617 3.657 46.428 1.00 92.62 210 CYS A C 1
ATOM 1601 O O . CYS A 1 210 ? -29.253 3.149 47.353 1.00 92.62 210 CYS A O 1
ATOM 1603 N N . ILE A 1 211 ? -29.209 4.370 45.466 1.00 90.25 211 ILE A N 1
ATOM 1604 C CA . ILE A 1 211 ? -30.663 4.550 45.366 1.00 90.25 211 ILE A CA 1
ATOM 1605 C C . ILE A 1 211 ? -31.215 3.420 44.504 1.00 90.25 211 ILE A C 1
ATOM 1607 O O . ILE A 1 211 ? -30.869 3.345 43.326 1.00 90.25 211 ILE A O 1
ATOM 1611 N N . MET A 1 212 ? -32.059 2.567 45.086 1.00 85.81 212 MET A N 1
ATOM 1612 C CA . MET A 1 212 ? -32.713 1.486 44.343 1.00 85.81 212 MET A CA 1
ATOM 1613 C C . MET A 1 212 ? -33.663 2.071 43.293 1.00 85.81 212 MET A C 1
ATOM 1615 O O . MET A 1 212 ? -34.415 3.002 43.600 1.00 85.81 212 MET A O 1
ATOM 1619 N N . GLN A 1 213 ? -33.595 1.542 42.071 1.00 71.31 213 GLN A N 1
ATOM 1620 C CA . GLN A 1 213 ? -34.460 1.920 40.948 1.00 71.31 213 GLN A CA 1
ATOM 1621 C C . GLN A 1 213 ? -35.360 0.763 40.535 1.00 71.31 213 GLN A C 1
ATOM 1623 O O . GLN A 1 213 ? -34.906 -0.396 40.642 1.00 71.31 213 GLN A O 1
#

InterPro domains:
  IPR046020 Protein of unknown function DUF5977 [PF19404] (90-152)

Organism: NCBI:txid2169414

pLDDT: mean 86.63, std 17.78, range [32.31, 98.62]

Secondary structure (DSSP, 8-state):
-----------------------TTT--BHHHHHHHHHTTSSPBPSSS----SSSBPPHHHHHHHB-B-GGGS--STTPPPPTTT-PBPEEPPPEEEEEEPP--TTEEEPEEEEEE-TTSSEESSHHHHHHHHHHHHHHHHHHHHHHH--EEE---STTEEEETTEEEEPEEEEEEEEEEETTEEEEEEEEE-TTS-BPPPEEEEESSPPPB-

Foldseek 3Di:
DDDDDDDDDDDDDDDDDDPPPPDPFFFAALLNVVVCCVVVQWPFDPDDDRDNDRDTDALVRVVNTTAFDNVLADPDPPDGGTPVSGQYKAWEAKDKDKDFADDFAQWGKDIDMDIDHTRNFIDSDRVVNNVVVVVCCVVCVRVVSNVPIDIDGPQDDQQWDQDPRYIDGFDWAWPDWADPDPQKIWTKTWTADPVRDIDDIDIDIDRDTDDHD

Radius of gyration: 41.15 Å; chains: 1; bounding box: 77×40×148 Å